Protein 6L1P (pdb70)

InterPro domains:
  IPR002999 Tudor domain [SM00333] (11-71)
  IPR002999 Tudor domain [SM00333] (85-141)
  IPR011011 Zinc finger, FYVE/PHD-type [SSF57903] (672-737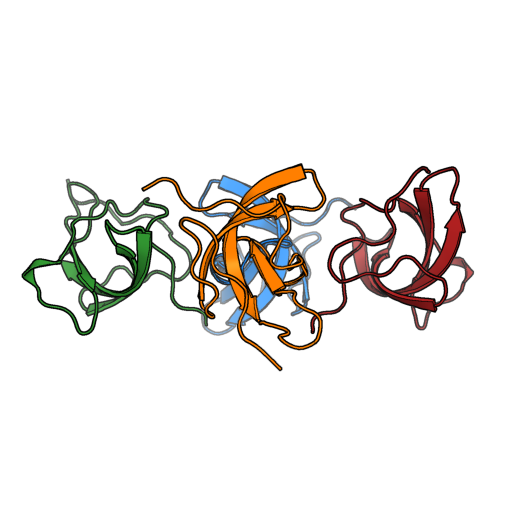)
  IPR013083 Zinc finger, RING/FYVE/PHD-type [G3DSA:3.30.40.10] (677-742)
  IPR014002 Agenet domain, plant type [SM00743] (11-73)
  IPR014002 Agenet domain, plant type [SM00743] (85-141)
  IPR019786 Zinc finger, PHD-type, conserved site [PS01359] (684-726)
  IPR040477 Lysine-specific demethylase 4-like, Tudor domain [PF18104] (90-123)
  IPR043449 PHD finger protein 20-like [PTHR15856] (527-1016)
  IPR047405 PHD finger protein 20-like protein 1, Tudor domain [cd20454] (86-143)

Structure (mmCIF, N/CA/C/O backbone):
data_6L1P
#
_entry.id   6L1P
#
_cell.length_a   51.801
_cell.length_b   52.574
_cell.length_c   101.392
_cell.angle_alpha   90.000
_cell.angle_beta   90.000
_cell.angle_gamma   90.000
#
_symmetry.space_group_name_H-M   'P 21 21 21'
#
loop_
_entity.id
_entity.type
_entity.pdbx_description
1 polymer 'PHD finger protein 20-like protein 1'
2 non-polymer 4-(1-methyl-3,6-dihydro-2H-pyridin-4-yl)phenol
3 non-polymer GLYCEROL
4 non-polymer 'SULFATE ION'
5 water water
#
loop_
_atom_site.group_PDB
_atom_site.id
_atom_site.type_symbol
_atom_site.label_atom_id
_atom_site.label_alt_id
_atom_site.label_comp_id
_atom_site.label_asym_id
_atom_site.label_entity_id
_atom_site.label_seq_id
_atom_site.pdbx_PDB_ins_code
_atom_site.Cartn_x
_atom_site.Cartn_y
_atom_site.Cartn_z
_atom_site.occupancy
_atom_site.B_iso_or_equiv
_atom_site.auth_seq_id
_atom_site.auth_comp_id
_atom_site.auth_asym_id
_atom_site.auth_atom_id
_atom_site.pdbx_PDB_model_num
ATOM 1 N N . SER A 1 2 ? -19.640 19.211 -21.147 1.00 34.00 2 SER B N 1
ATOM 2 C CA . SER A 1 2 ? -18.754 18.107 -20.789 1.00 29.72 2 SER B CA 1
ATOM 3 C C . SER A 1 2 ? -18.212 17.403 -22.031 1.00 26.53 2 SER B C 1
ATOM 4 O O . SER A 1 2 ? -18.975 16.968 -22.895 1.00 29.02 2 SER B O 1
ATOM 7 N N . HIS A 1 3 ? -16.888 17.292 -22.112 1.00 25.18 3 HIS B N 1
ATOM 8 C CA . HIS A 1 3 ? -16.218 16.749 -23.284 1.00 25.07 3 HIS B CA 1
ATOM 9 C C . HIS A 1 3 ? -15.242 15.658 -22.867 1.00 22.92 3 HIS B C 1
ATOM 10 O O . HIS A 1 3 ? -14.889 15.519 -21.694 1.00 21.53 3 HIS B O 1
ATOM 17 N N . MET A 1 4 ? -14.804 14.882 -23.856 1.00 23.38 4 MET B N 1
ATOM 18 C CA . MET A 1 4 ? -13.914 13.766 -23.594 1.00 20.98 4 MET B CA 1
ATOM 19 C C . MET A 1 4 ? -12.505 14.266 -23.281 1.00 19.95 4 MET B C 1
ATOM 20 O O . MET A 1 4 ? -12.102 15.340 -23.736 1.00 20.83 4 MET B O 1
ATOM 25 N N . PRO A 1 5 ? -11.733 13.490 -22.527 1.00 23.07 5 PRO B N 1
ATOM 26 C CA . PRO A 1 5 ? -10.326 13.832 -22.292 1.00 23.12 5 PRO B CA 1
ATOM 27 C C . PRO A 1 5 ? -9.548 13.809 -23.594 1.00 22.27 5 PRO B C 1
ATOM 28 O O . PRO A 1 5 ? -9.722 12.890 -24.410 1.00 22.92 5 PRO B O 1
ATOM 32 N N . PRO A 1 6 ? -8.685 14.796 -23.828 1.00 23.54 6 PRO B N 1
ATOM 33 C CA . PRO A 1 6 ? -7.861 14.781 -25.043 1.00 22.86 6 PRO B CA 1
ATOM 34 C C . PRO A 1 6 ? -6.994 13.532 -25.112 1.00 20.83 6 PRO B C 1
ATOM 35 O O . PRO A 1 6 ? -6.575 12.980 -24.092 1.00 19.56 6 PRO B O 1
ATOM 39 N N . ASN A 1 7 ? -6.733 13.084 -26.338 1.00 21.18 7 ASN B N 1
ATOM 40 C CA . ASN A 1 7 ? -5.929 11.885 -26.540 1.00 20.84 7 ASN B CA 1
ATOM 41 C C . ASN A 1 7 ? -4.493 12.123 -26.081 1.00 19.15 7 ASN B C 1
ATOM 42 O O . ASN A 1 7 ? -3.936 13.209 -26.272 1.00 21.22 7 ASN B O 1
ATOM 47 N N . ARG A 1 8 ? -3.896 11.096 -25.476 1.00 18.24 8 ARG B N 1
ATOM 48 C CA . ARG A 1 8 ? -2.483 11.088 -25.109 1.00 17.65 8 ARG B CA 1
ATOM 49 C C . ARG A 1 8 ? -1.892 9.722 -25.430 1.00 17.31 8 ARG B C 1
ATOM 50 O O . ARG A 1 8 ? -2.545 8.692 -25.196 1.00 18.12 8 ARG B O 1
ATOM 58 N N . PRO A 1 9 ? -0.653 9.684 -25.923 1.00 17.26 9 PRO B N 1
ATOM 59 C CA . PRO A 1 9 ? -0.047 8.411 -26.342 1.00 17.53 9 PRO B CA 1
ATOM 60 C C . PRO A 1 9 ? -0.053 7.374 -25.228 1.00 14.15 9 PRO B C 1
ATOM 61 O O . PRO A 1 9 ? 0.429 7.619 -24.120 1.00 15.21 9 PRO B O 1
ATOM 65 N N . GLY A 1 10 ? -0.591 6.196 -25.535 1.00 13.62 10 GLY B N 1
ATOM 66 C CA . GLY A 1 10 ? -0.453 5.058 -24.653 1.00 13.97 10 GLY B CA 1
ATOM 67 C C . GLY A 1 10 ? -1.359 5.055 -23.446 1.00 14.58 10 GLY B C 1
ATOM 68 O O . GLY A 1 10 ? -1.346 4.077 -22.685 1.00 13.84 10 GLY B O 1
ATOM 69 N N . ILE A 1 11 ? -2.142 6.107 -23.235 1.00 14.23 11 ILE B N 1
ATOM 70 C CA . ILE A 1 11 ? -3.076 6.184 -22.120 1.00 14.25 11 ILE B CA 1
ATOM 71 C C . ILE A 1 11 ? -4.482 6.153 -22.692 1.00 14.59 11 ILE B C 1
ATOM 72 O O . ILE A 1 11 ? -4.789 6.890 -23.635 1.00 17.27 11 ILE B O 1
ATOM 77 N N . THR A 1 12 ? -5.325 5.286 -22.150 1.00 13.95 12 THR B N 1
ATOM 78 C CA . THR A 1 12 ? -6.741 5.271 -22.487 1.00 16.29 12 THR B CA 1
ATOM 79 C C . THR A 1 12 ? -7.483 5.879 -21.308 1.00 14.40 12 THR B C 1
ATOM 80 O O . THR A 1 12 ? -7.344 5.408 -20.175 1.00 14.31 12 THR B O 1
ATOM 84 N N . PHE A 1 13 ? -8.231 6.950 -21.562 1.00 17.48 13 PHE B N 1
ATOM 85 C CA . PHE A 1 13 ? -8.931 7.651 -20.485 1.00 18.05 13 PHE B CA 1
ATOM 86 C C . PHE A 1 13 ? -10.319 7.037 -20.290 1.00 17.80 13 PHE B C 1
ATOM 87 O O . PHE A 1 13 ? -11.354 7.592 -20.667 1.00 20.43 13 PHE B O 1
ATOM 95 N N . GLU A 1 14 ? -10.312 5.842 -19.700 1.00 17.47 14 GLU B N 1
ATOM 96 C CA . GLU A 1 14 ? -11.519 5.100 -19.368 1.00 18.22 14 GLU B CA 1
ATOM 97 C C . GLU A 1 14 ? -11.348 4.490 -17.986 1.00 16.96 14 GLU B C 1
ATOM 98 O O . GLU A 1 14 ? -10.227 4.229 -17.545 1.00 13.61 14 GLU B O 1
ATOM 104 N N . ILE A 1 15 ? -12.476 4.252 -17.311 1.00 17.90 15 ILE B N 1
ATOM 105 C CA . ILE A 1 15 ? -12.439 3.676 -15.972 1.00 15.05 15 ILE B CA 1
ATOM 106 C C . ILE A 1 15 ? -11.753 2.322 -16.014 1.00 15.37 15 ILE B C 1
ATOM 107 O O . ILE A 1 15 ? -12.034 1.487 -16.884 1.00 16.27 15 ILE B O 1
ATOM 112 N N . GLY A 1 16 ? -10.853 2.093 -15.062 1.00 13.04 16 GLY B N 1
ATOM 113 C CA . GLY A 1 16 ? -10.132 0.847 -14.984 1.00 14.40 16 GLY B CA 1
ATOM 114 C C . GLY A 1 16 ? -8.897 0.769 -15.845 1.00 11.49 16 GLY B C 1
ATOM 115 O O . GLY A 1 16 ? -8.100 -0.162 -15.668 1.00 12.62 16 GLY B O 1
ATOM 116 N N . ALA A 1 17 ? -8.686 1.718 -16.755 1.00 10.89 17 ALA B N 1
ATOM 117 C CA . ALA A 1 17 ? -7.487 1.692 -17.580 1.00 11.04 17 ALA B CA 1
ATOM 118 C C . ALA A 1 17 ? -6.245 1.892 -16.727 1.00 9.10 17 ALA B C 1
ATOM 119 O O . ALA A 1 17 ? -6.248 2.647 -15.750 1.00 9.18 17 ALA B O 1
ATOM 121 N N . ARG A 1 18 ? -5.172 1.212 -17.112 1.00 9.08 18 ARG B N 1
ATOM 122 C CA . ARG A 1 18 ? -3.936 1.216 -16.348 1.00 8.65 18 ARG B CA 1
ATOM 123 C C . ARG A 1 18 ? -2.921 2.159 -16.969 1.00 7.56 18 ARG B C 1
ATOM 124 O O . ARG A 1 18 ? -2.929 2.423 -18.174 1.00 9.68 18 ARG B O 1
ATOM 132 N N . LEU A 1 19 ? -2.033 2.649 -16.125 1.00 7.50 19 LEU B N 1
ATOM 133 C CA . LEU A 1 19 ? -1.001 3.612 -16.477 1.00 6.55 19 LEU B CA 1
ATOM 134 C C . LEU A 1 19 ? -0.052 3.633 -15.290 1.00 7.16 19 LEU B C 1
ATOM 135 O O . LEU A 1 19 ? -0.197 2.839 -14.354 1.00 7.73 19 LEU B O 1
ATOM 140 N N . GLU A 1 20 ? 0.933 4.520 -15.334 1.00 7.26 20 GLU B N 1
ATOM 141 C CA . GLU A 1 20 ? 1.792 4.749 -14.183 1.00 6.98 20 GLU B CA 1
ATOM 142 C C . GLU A 1 20 ? 1.677 6.206 -13.769 1.00 6.81 20 GLU B C 1
ATOM 143 O O . GLU A 1 20 ? 1.497 7.087 -14.613 1.00 7.84 20 GLU B O 1
ATOM 149 N N . ALA A 1 21 ? 1.739 6.457 -12.466 1.00 6.69 21 ALA B N 1
ATOM 150 C CA . ALA A 1 21 ? 1.502 7.796 -11.951 1.00 7.24 21 ALA B CA 1
ATOM 151 C C . ALA A 1 21 ? 2.462 8.093 -10.814 1.00 6.61 21 ALA B C 1
ATOM 152 O O . ALA A 1 21 ? 2.832 7.199 -10.046 1.00 6.98 21 ALA B O 1
ATOM 154 N N . LEU A 1 22 ? 2.843 9.369 -10.702 1.00 7.66 22 LEU B N 1
ATOM 155 C CA . LEU A 1 22 ? 3.663 9.845 -9.596 1.00 7.24 22 LEU B CA 1
ATOM 156 C C . LEU A 1 22 ? 2.764 10.192 -8.425 1.00 7.71 22 LEU B C 1
ATOM 157 O O . LEU A 1 22 ? 1.843 11.003 -8.563 1.00 9.71 22 LEU B O 1
ATOM 162 N N . ASP A 1 23 ? 3.045 9.600 -7.275 1.00 7.32 23 ASP B N 1
ATOM 163 C CA . ASP A 1 23 ? 2.305 9.955 -6.076 1.00 8.23 23 ASP B CA 1
ATOM 164 C C . ASP A 1 23 ? 2.843 11.258 -5.485 1.00 8.31 23 ASP B C 1
ATOM 165 O O . ASP A 1 23 ? 3.802 11.857 -5.983 1.00 8.42 23 ASP B O 1
ATOM 170 N N . TYR A 1 24 ? 2.226 11.694 -4.385 1.00 9.09 24 TYR B N 1
ATOM 171 C CA . TYR A 1 24 ? 2.634 12.929 -3.726 1.00 9.55 24 TYR B CA 1
ATOM 172 C C . TYR A 1 24 ? 4.033 12.837 -3.125 1.00 9.93 24 TYR B C 1
ATOM 173 O O . TYR A 1 24 ? 4.602 13.876 -2.765 1.00 11.62 24 TYR B O 1
ATOM 182 N N . LEU A 1 25 ? 4.583 11.635 -2.992 1.00 8.68 25 LEU B N 1
ATOM 183 C CA . LEU A 1 25 ? 5.956 11.433 -2.550 1.00 9.54 25 LEU B CA 1
ATOM 184 C C . LEU A 1 25 ? 6.927 11.304 -3.715 1.00 9.05 25 LEU B C 1
ATOM 185 O O . LEU A 1 25 ? 8.093 10.946 -3.509 1.00 10.53 25 LEU B O 1
ATOM 190 N N . GLN A 1 26 ? 6.462 11.567 -4.938 1.00 8.63 26 GLN B N 1
ATOM 191 C CA . GLN A 1 26 ? 7.316 11.704 -6.117 1.00 8.84 26 GLN B CA 1
ATOM 192 C C . GLN A 1 26 ? 7.925 10.375 -6.565 1.00 7.69 26 GLN B C 1
ATOM 193 O O . GLN A 1 26 ? 9.057 10.328 -7.053 1.00 8.76 26 GLN B O 1
ATOM 199 N N . LYS A 1 27 ? 7.162 9.294 -6.436 1.00 8.42 27 LYS B N 1
ATOM 200 C CA . LYS A 1 27 ? 7.566 7.994 -6.946 1.00 8.71 27 LYS B CA 1
ATOM 201 C C . LYS A 1 27 ? 6.483 7.456 -7.874 1.00 7.20 27 LYS B C 1
ATOM 202 O O . LYS A 1 27 ? 5.292 7.692 -7.663 1.00 7.52 27 LYS B O 1
ATOM 208 N N . TRP A 1 28 ? 6.912 6.711 -8.893 1.00 7.88 28 TRP B N 1
ATOM 209 C CA . TRP A 1 28 ? 6.005 6.152 -9.893 1.00 7.13 28 TRP B CA 1
ATOM 210 C C . TRP A 1 28 ? 5.441 4.812 -9.437 1.00 7.19 28 TRP B C 1
ATOM 211 O O . TRP A 1 28 ? 6.174 3.960 -8.922 1.00 8.54 28 TRP B O 1
ATOM 222 N N . TYR A 1 29 ? 4.154 4.594 -9.708 1.00 6.91 29 TYR B N 1
ATOM 223 C CA . TYR A 1 29 ? 3.498 3.327 -9.398 1.00 6.49 29 TYR B CA 1
ATOM 224 C C . TYR A 1 29 ? 2.532 2.937 -10.501 1.00 6.22 29 TYR B C 1
ATOM 225 O O . TYR A 1 29 ? 1.806 3.801 -11.017 1.00 6.73 29 TYR B O 1
ATOM 234 N N . PRO A 1 30 ? 2.445 1.645 -10.827 1.00 6.99 30 PRO B N 1
ATOM 235 C CA . PRO A 1 30 ? 1.320 1.167 -11.640 1.00 6.78 30 PRO B CA 1
ATOM 236 C C . PRO A 1 30 ? 0.008 1.539 -10.968 1.00 6.64 30 PRO B C 1
ATOM 237 O O . PRO A 1 30 ? -0.158 1.381 -9.754 1.00 6.55 30 PRO B O 1
ATOM 241 N N . SER A 1 31 ? -0.917 2.059 -11.770 1.00 7.20 31 SER B N 1
ATOM 242 C CA . SER A 1 31 ? -2.113 2.711 -11.272 1.00 7.35 31 SER B CA 1
ATOM 243 C C . SER A 1 31 ? -3.260 2.435 -12.231 1.00 6.76 31 SER B C 1
ATOM 244 O O . SER A 1 31 ? -3.055 1.988 -13.361 1.00 7.99 31 SER B O 1
ATOM 247 N N . ARG A 1 32 ? -4.474 2.722 -11.776 1.00 8.00 32 ARG B N 1
ATOM 248 C CA . ARG A 1 32 ? -5.643 2.646 -12.636 1.00 8.91 32 ARG B CA 1
ATOM 249 C C . ARG A 1 32 ? -6.514 3.877 -12.437 1.00 7.95 32 ARG B C 1
ATOM 250 O O . ARG A 1 32 ? -6.479 4.533 -11.391 1.00 9.14 32 ARG B O 1
ATOM 258 N N . ILE A 1 33 ? -7.304 4.176 -13.462 1.00 8.60 33 ILE B N 1
ATOM 259 C CA . ILE A 1 33 ? -8.243 5.291 -13.405 1.00 9.45 33 ILE B CA 1
ATOM 260 C C . ILE A 1 33 ? -9.476 4.835 -12.642 1.00 11.50 33 ILE B C 1
ATOM 261 O O . ILE A 1 33 ? -10.184 3.922 -13.078 1.00 12.01 33 ILE B O 1
ATOM 266 N N . GLU A 1 34 ? -9.730 5.470 -11.502 1.00 10.96 34 GLU B N 1
ATOM 267 C CA . GLU A 1 34 ? -10.835 5.136 -10.612 1.00 15.15 34 GLU B CA 1
ATOM 268 C C . GLU A 1 34 ? -12.106 5.902 -10.965 1.00 17.15 34 GLU B C 1
ATOM 269 O O . GLU A 1 34 ? -13.202 5.331 -10.944 1.00 20.44 34 GLU B O 1
ATOM 275 N N . LYS A 1 35 ? -11.972 7.186 -11.295 1.00 14.56 35 LYS B N 1
ATOM 276 C CA . LYS A 1 35 ? -13.091 8.061 -11.615 1.00 16.29 35 LYS B CA 1
ATOM 277 C C . LYS A 1 35 ? -12.592 9.117 -12.589 1.00 16.73 35 LYS B C 1
ATOM 278 O O . LYS A 1 35 ? -11.402 9.437 -12.620 1.00 14.59 35 LYS B O 1
ATOM 284 N N . ILE A 1 36 ? -13.509 9.680 -13.369 1.00 16.79 36 ILE B N 1
ATOM 285 C CA . ILE A 1 36 ? -13.184 10.776 -14.276 1.00 16.28 36 ILE B CA 1
ATOM 286 C C . ILE A 1 36 ? -14.143 11.931 -14.017 1.00 16.69 36 ILE B C 1
ATOM 287 O O . ILE A 1 36 ? -15.362 11.732 -13.965 1.00 20.61 36 ILE B O 1
ATOM 292 N N . ASP A 1 37 ? -13.589 13.132 -13.847 1.00 17.17 37 ASP B N 1
ATOM 293 C CA . ASP A 1 37 ? -14.355 14.372 -13.740 1.00 20.34 37 ASP B CA 1
ATOM 294 C C . ASP A 1 37 ? -14.174 15.114 -15.062 1.00 21.36 37 ASP B C 1
ATOM 295 O O . ASP A 1 37 ? -13.151 15.769 -15.282 1.00 22.53 37 ASP B O 1
ATOM 300 N N . TYR A 1 38 ? -15.178 15.017 -15.937 1.00 23.19 38 TYR B N 1
ATOM 301 C CA . TYR A 1 38 ? -15.058 15.608 -17.265 1.00 21.79 38 TYR B CA 1
ATOM 302 C C . TYR A 1 38 ? -15.123 17.128 -17.224 1.00 25.48 38 TYR B C 1
ATOM 303 O O . TYR A 1 38 ? -14.472 17.796 -18.036 1.00 28.47 38 TYR B O 1
ATOM 312 N N . GLU A 1 39 ? -15.898 17.692 -16.297 1.00 25.53 39 GLU B N 1
ATOM 313 C CA . GLU A 1 39 ? -16.003 19.144 -16.212 1.00 27.68 39 GLU B CA 1
ATOM 314 C C . GLU A 1 39 ? -14.678 19.763 -15.780 1.00 28.69 39 GLU B C 1
ATOM 315 O O . GLU A 1 39 ? -14.201 20.726 -16.392 1.00 31.72 39 GLU B O 1
ATOM 317 N N . GLU A 1 40 ? -14.063 19.212 -14.734 1.00 27.18 40 GLU B N 1
ATOM 318 C CA . GLU A 1 40 ? -12.815 19.748 -14.210 1.00 26.20 40 GLU B CA 1
ATOM 319 C C . GLU A 1 40 ? -11.588 19.240 -14.953 1.00 23.73 40 GLU B C 1
ATOM 320 O O . GLU A 1 40 ? -10.484 19.731 -14.694 1.00 24.37 40 GLU B O 1
ATOM 322 N N . GLY A 1 41 ? -11.746 18.271 -15.850 1.00 21.09 41 GLY B N 1
ATOM 323 C CA . GLY A 1 41 ? -10.625 17.755 -16.619 1.00 19.30 41 GLY B CA 1
ATOM 324 C C . GLY A 1 41 ? -9.609 16.985 -15.804 1.00 18.35 41 GLY B C 1
ATOM 325 O O . GLY A 1 41 ? -8.401 17.104 -16.046 1.00 18.22 41 GLY B O 1
ATOM 326 N N . LYS A 1 42 ? -10.063 16.190 -14.843 1.00 16.11 42 LYS B N 1
ATOM 327 C CA . LYS A 1 42 ? -9.148 15.475 -13.975 1.00 15.27 42 LYS B CA 1
ATOM 328 C C . LYS A 1 42 ? -9.691 14.083 -13.731 1.00 15.35 42 LYS B C 1
ATOM 329 O O . LYS A 1 42 ? -10.850 13.777 -14.017 1.00 16.61 42 LYS B O 1
ATOM 335 N N . MET A 1 43 ? -8.847 13.229 -13.185 1.00 14.17 43 MET B N 1
ATOM 336 C CA A MET A 1 43 ? -9.271 11.879 -12.863 0.72 15.67 43 MET B CA 1
ATOM 337 C CA B MET A 1 43 ? -9.276 11.882 -12.864 0.28 16.06 43 MET B CA 1
ATOM 338 C C . MET A 1 43 ? -8.687 11.462 -11.530 1.00 12.53 43 MET B C 1
ATOM 339 O O . MET A 1 43 ? -7.621 11.931 -11.121 1.00 12.02 43 MET B O 1
ATOM 348 N N . LEU A 1 44 ? -9.408 10.584 -10.862 1.00 12.74 44 LEU B N 1
ATOM 349 C CA . LEU A 1 44 ? -8.973 10.039 -9.596 1.00 11.46 44 LEU B CA 1
ATOM 350 C C . LEU A 1 44 ? -8.152 8.803 -9.912 1.00 8.89 44 LEU B C 1
ATOM 351 O O . LEU A 1 44 ? -8.651 7.862 -10.543 1.00 11.11 44 LEU B O 1
ATOM 356 N N . VAL A 1 45 ? -6.888 8.833 -9.523 1.00 8.55 45 VAL B N 1
ATOM 357 C CA . VAL A 1 45 ? -5.938 7.775 -9.826 1.00 8.22 45 VAL B CA 1
ATOM 358 C C . VAL A 1 45 ? -5.785 6.904 -8.592 1.00 8.17 45 VAL B C 1
ATOM 359 O O . VAL A 1 45 ? -5.549 7.411 -7.487 1.00 8.87 45 VAL B O 1
ATOM 363 N N . HIS A 1 46 ? -5.943 5.597 -8.771 1.00 7.97 46 HIS B N 1
ATOM 364 C CA . HIS A 1 46 ? -5.700 4.631 -7.712 1.00 7.21 46 HIS B CA 1
ATOM 365 C C . HIS A 1 46 ? -4.351 3.971 -7.940 1.00 6.24 46 HIS B C 1
ATOM 366 O O . HIS A 1 46 ? -4.094 3.441 -9.022 1.00 7.80 46 HIS B O 1
ATOM 373 N N . PHE A 1 47 ? -3.506 3.987 -6.919 1.00 6.42 47 PHE B N 1
ATOM 374 C CA . PHE A 1 47 ? -2.192 3.359 -6.982 1.00 6.70 47 PHE B CA 1
ATOM 375 C C . PHE A 1 47 ? -2.343 1.894 -6.582 1.00 6.02 47 PHE B C 1
ATOM 376 O O . PHE A 1 47 ? -2.755 1.595 -5.456 1.00 6.95 47 PHE B O 1
ATOM 384 N N . GLU A 1 48 ? -2.050 0.982 -7.512 1.00 5.88 48 GLU B N 1
ATOM 385 C CA . GLU A 1 48 ? -2.302 -0.432 -7.261 1.00 6.80 48 GLU B CA 1
ATOM 386 C C . GLU A 1 48 ? -1.535 -0.905 -6.035 1.00 6.81 48 GLU B C 1
ATOM 387 O O . GLU A 1 48 ? -0.386 -0.510 -5.816 1.00 6.79 48 GLU B O 1
ATOM 393 N N . ARG A 1 49 ? -2.194 -1.770 -5.253 1.00 6.17 49 ARG B N 1
ATOM 394 C CA . ARG A 1 49 ? -1.714 -2.388 -4.017 1.00 6.73 49 ARG B CA 1
ATOM 395 C C . ARG A 1 49 ? -1.972 -1.546 -2.776 1.00 6.61 49 ARG B C 1
ATOM 396 O O . ARG A 1 49 ? -1.935 -2.078 -1.663 1.00 7.31 49 ARG B O 1
ATOM 404 N N . TRP A 1 50 ? -2.239 -0.256 -2.941 1.00 6.45 50 TRP B N 1
ATOM 405 C CA . TRP A 1 50 ? -2.335 0.659 -1.814 1.00 6.74 50 TRP B CA 1
ATOM 406 C C . TRP A 1 50 ? -3.784 0.942 -1.442 1.00 7.23 50 TRP B C 1
ATOM 407 O O . TRP A 1 50 ? -4.714 0.696 -2.212 1.00 7.03 50 TRP B O 1
ATOM 418 N N . SER A 1 51 ? -3.959 1.458 -0.230 1.00 6.87 51 SER B N 1
ATOM 419 C CA . SER A 1 51 ? -5.270 1.913 0.201 1.00 7.42 51 SER B CA 1
ATOM 420 C C . SER A 1 51 ? -5.831 2.970 -0.748 1.00 7.20 51 SER B C 1
ATOM 421 O O . SER A 1 51 ? -5.102 3.808 -1.287 1.00 6.79 51 SER B O 1
ATOM 424 N N . HIS A 1 52 ? -7.158 2.944 -0.913 1.00 6.83 52 HIS B N 1
ATOM 425 C CA . HIS A 1 52 ? -7.842 4.021 -1.626 1.00 7.56 52 HIS B CA 1
ATOM 426 C C . HIS A 1 52 ? -7.744 5.363 -0.916 1.00 7.32 52 HIS B C 1
ATOM 427 O O . HIS A 1 52 ? -8.023 6.392 -1.542 1.00 8.12 52 HIS B O 1
ATOM 434 N N . ARG A 1 53 ? -7.347 5.388 0.360 1.00 7.74 53 ARG B N 1
ATOM 435 C CA . ARG A 1 53 ? -7.067 6.672 0.995 1.00 7.22 53 ARG B CA 1
ATOM 436 C C . ARG A 1 53 ? -5.945 7.415 0.287 1.00 7.52 53 ARG B C 1
ATOM 437 O O . ARG A 1 53 ? -5.828 8.635 0.446 1.00 9.16 53 ARG B O 1
ATOM 445 N N . TYR A 1 54 ? -5.121 6.721 -0.491 1.00 7.24 54 TYR B N 1
ATOM 446 C CA . TYR A 1 54 ? -4.052 7.374 -1.232 1.00 7.74 54 TYR B CA 1
ATOM 447 C C . TYR A 1 54 ? -4.451 7.788 -2.645 1.00 7.79 54 TYR B C 1
ATOM 448 O O . TYR A 1 54 ? -3.598 8.290 -3.386 1.00 8.38 54 TYR B O 1
ATOM 457 N N . ASP A 1 55 ? -5.702 7.580 -3.044 1.00 7.83 55 ASP B N 1
ATOM 458 C CA . ASP A 1 55 ? -6.099 7.964 -4.392 1.00 8.61 55 ASP B CA 1
ATOM 459 C C . ASP A 1 55 ? -5.948 9.473 -4.553 1.00 8.18 55 ASP B C 1
ATOM 460 O O . ASP A 1 55 ? -6.236 10.244 -3.634 1.00 8.80 55 ASP B O 1
ATOM 465 N N . GLU A 1 56 ? -5.472 9.894 -5.722 1.00 8.54 56 GLU B N 1
ATOM 466 C CA . GLU A 1 56 ? -5.185 11.300 -5.965 1.00 9.45 56 GLU B CA 1
ATOM 467 C C . GLU A 1 56 ? -5.857 11.779 -7.242 1.00 9.68 56 GLU B C 1
ATOM 468 O O . GLU A 1 56 ? -5.853 11.084 -8.264 1.00 10.03 56 GLU B O 1
ATOM 474 N N . TRP A 1 57 ? -6.419 12.982 -7.174 1.00 10.55 57 TRP B N 1
ATOM 475 C CA . TRP A 1 57 ? -6.956 13.642 -8.354 1.00 12.03 57 TRP B CA 1
ATOM 476 C C . TRP A 1 57 ? -5.804 14.260 -9.133 1.00 11.39 57 TRP B C 1
ATOM 477 O O . TRP A 1 57 ? -5.035 15.061 -8.588 1.00 14.17 57 TRP B O 1
ATOM 488 N N . ILE A 1 58 ? -5.678 13.885 -10.400 1.00 12.29 58 ILE B N 1
ATOM 489 C CA . ILE A 1 58 ? -4.603 14.353 -11.266 1.00 11.59 58 ILE B CA 1
ATOM 490 C C . ILE A 1 58 ? -5.234 14.840 -12.563 1.00 12.27 58 ILE B C 1
ATOM 491 O O . ILE A 1 58 ? -6.086 14.153 -13.139 1.00 13.18 58 ILE B O 1
ATOM 496 N N . TYR A 1 59 ? -4.847 16.032 -13.006 1.00 13.16 59 TYR B N 1
ATOM 497 C CA . TYR A 1 59 ? -5.434 16.563 -14.225 1.00 13.47 59 TYR B CA 1
ATOM 498 C C . TYR A 1 59 ? -4.984 15.735 -15.425 1.00 13.19 59 TYR B C 1
ATOM 499 O O . TYR A 1 59 ? -3.870 15.202 -15.464 1.00 13.22 59 TYR B O 1
ATOM 508 N N . TRP A 1 60 ? -5.888 15.589 -16.396 1.00 15.04 60 TRP B N 1
ATOM 509 C CA . TRP A 1 60 ? -5.659 14.608 -17.448 1.00 18.22 60 TRP B CA 1
ATOM 510 C C . TRP A 1 60 ? -4.485 14.974 -18.343 1.00 14.88 60 TRP B C 1
ATOM 511 O O . TRP A 1 60 ? -3.956 14.100 -19.037 1.00 18.61 60 TRP B O 1
ATOM 513 N N . ASP A 1 61 ? -4.052 16.234 -18.332 1.00 15.18 61 ASP B N 1
ATOM 514 C CA . ASP A 1 61 ? -2.875 16.648 -19.082 1.00 17.31 61 ASP B CA 1
ATOM 515 C C . ASP A 1 61 ? -1.589 16.601 -18.261 1.00 15.42 61 ASP B C 1
ATOM 516 O O . ASP A 1 61 ? -0.545 17.040 -18.750 1.00 17.91 61 ASP B O 1
ATOM 521 N N . SER A 1 62 ? -1.632 16.075 -17.039 1.00 13.73 62 SER B N 1
ATOM 522 C CA . SER A 1 62 ? -0.482 16.175 -16.149 1.00 12.88 62 SER B CA 1
ATOM 523 C C . SER A 1 62 ? 0.657 15.266 -16.581 1.00 13.21 62 SER B C 1
ATOM 524 O O . SER A 1 62 ? 0.444 14.123 -17.006 1.00 12.09 62 SER B O 1
ATOM 527 N N . ASN A 1 63 ? 1.878 15.763 -16.413 1.00 11.58 63 ASN B N 1
ATOM 528 C CA . ASN A 1 63 ? 3.074 14.950 -16.587 1.00 13.14 63 ASN B CA 1
ATOM 529 C C . ASN A 1 63 ? 3.342 14.024 -15.403 1.00 11.88 63 ASN B C 1
ATOM 530 O O . ASN A 1 63 ? 4.337 13.290 -15.417 1.00 12.32 63 ASN B O 1
ATOM 535 N N . ARG A 1 64 ? 2.475 14.018 -14.388 1.00 10.82 64 ARG B N 1
ATOM 536 C CA . ARG A 1 64 ? 2.500 12.983 -13.363 1.00 10.03 64 ARG B CA 1
ATOM 537 C C . ARG A 1 64 ? 1.921 11.663 -13.851 1.00 8.53 64 ARG B C 1
ATOM 538 O O . ARG A 1 64 ? 1.900 10.692 -13.086 1.00 8.48 64 ARG B O 1
ATOM 546 N N . LEU A 1 65 ? 1.438 11.611 -15.085 1.00 9.39 65 LEU B N 1
ATOM 547 C CA . LEU A 1 65 ? 0.912 10.399 -15.694 1.00 9.02 65 LEU B CA 1
ATOM 548 C C . LEU A 1 65 ? 1.830 9.987 -16.832 1.00 8.49 65 LEU B C 1
ATOM 549 O O . LEU A 1 65 ? 2.262 10.833 -17.621 1.00 10.15 65 LEU B O 1
ATOM 554 N N . ARG A 1 66 ? 2.113 8.691 -16.925 1.00 7.64 66 ARG B N 1
ATOM 555 C CA . ARG A 1 66 ? 2.844 8.161 -18.071 1.00 8.36 66 ARG B CA 1
ATOM 556 C C . ARG A 1 66 ? 2.247 6.809 -18.437 1.00 7.66 66 ARG B C 1
ATOM 557 O O . ARG A 1 66 ? 1.723 6.103 -17.568 1.00 7.17 66 ARG B O 1
ATOM 565 N N . PRO A 1 67 ? 2.268 6.435 -19.710 1.00 8.44 67 PRO B N 1
ATOM 566 C CA . PRO A 1 67 ? 1.698 5.137 -20.078 1.00 9.13 67 PRO B CA 1
ATOM 567 C C . PRO A 1 67 ? 2.601 4.002 -19.627 1.00 8.53 67 PRO B C 1
ATOM 568 O O . PRO A 1 67 ? 3.798 4.179 -19.390 1.00 9.46 67 PRO B O 1
ATOM 572 N N . LEU A 1 68 ? 2.001 2.819 -19.498 1.00 8.91 68 LEU B N 1
ATOM 573 C CA . LEU A 1 68 ? 2.793 1.606 -19.348 1.00 8.87 68 LEU B CA 1
ATOM 574 C C . LEU A 1 68 ? 3.695 1.436 -20.560 1.00 9.97 68 LEU B C 1
ATOM 575 O O . LEU A 1 68 ? 3.326 1.785 -21.682 1.00 11.33 68 LEU B O 1
ATOM 580 N N . GLU A 1 69 ? 4.895 0.903 -20.329 1.00 10.33 69 GLU B N 1
ATOM 581 C CA . GLU A 1 69 ? 5.733 0.472 -21.440 1.00 11.79 69 GLU B CA 1
ATOM 582 C C . GLU A 1 69 ? 5.123 -0.769 -22.069 1.00 14.31 69 GLU B C 1
ATOM 583 O O . GLU A 1 69 ? 4.798 -1.734 -21.367 1.00 14.20 69 GLU B O 1
ATOM 589 N N . ARG A 1 70 ? 4.958 -0.744 -23.384 1.00 17.36 70 ARG B N 1
ATOM 590 C CA . ARG A 1 70 ? 4.346 -1.867 -24.083 1.00 22.54 70 ARG B CA 1
ATOM 591 C C . ARG A 1 70 ? 5.201 -2.305 -25.262 1.00 26.91 70 ARG B C 1
ATOM 592 O O . ARG A 1 70 ? 5.938 -1.502 -25.827 1.00 26.28 70 ARG B O 1
ATOM 594 N N . HIS B 1 3 ? -15.965 -20.395 20.717 1.00 32.35 3 HIS A N 1
ATOM 595 C CA . HIS B 1 3 ? -14.688 -20.138 21.374 1.00 28.26 3 HIS A CA 1
ATOM 596 C C . HIS B 1 3 ? -14.418 -18.641 21.476 1.00 22.19 3 HIS A C 1
ATOM 597 O O . HIS B 1 3 ? -15.030 -17.838 20.771 1.00 20.03 3 HIS A O 1
ATOM 599 N N . MET B 1 4 ? -13.502 -18.261 22.354 1.00 18.78 4 MET A N 1
ATOM 600 C CA . MET B 1 4 ? -13.128 -16.867 22.525 1.00 15.97 4 MET A CA 1
ATOM 601 C C . MET B 1 4 ? -11.619 -16.719 22.466 1.00 16.37 4 MET A C 1
ATOM 602 O O . MET B 1 4 ? -10.877 -17.671 22.738 1.00 15.49 4 MET A O 1
ATOM 607 N N . PRO B 1 5 ? -11.135 -15.529 22.115 1.00 14.94 5 PRO A N 1
ATOM 608 C CA . PRO B 1 5 ? -9.700 -15.342 21.969 1.00 14.16 5 PRO A CA 1
ATOM 609 C C . PRO B 1 5 ? -8.985 -15.518 23.292 1.00 14.79 5 PRO A C 1
ATOM 610 O O . PRO B 1 5 ? -9.571 -15.325 24.376 1.00 15.92 5 PRO A O 1
ATOM 614 N N . PRO B 1 6 ? -7.709 -15.887 23.252 1.00 15.84 6 PRO A N 1
ATOM 615 C CA . PRO B 1 6 ? -6.912 -15.957 24.476 1.00 15.84 6 PRO A CA 1
ATOM 616 C C . PRO B 1 6 ? -6.621 -14.557 24.990 1.00 16.21 6 PRO A C 1
ATOM 617 O O . PRO B 1 6 ? -6.664 -13.572 24.255 1.00 18.06 6 PRO A O 1
ATOM 621 N N . ASN B 1 7 ? -6.319 -14.478 26.278 1.00 16.09 7 ASN A N 1
ATOM 622 C CA . ASN B 1 7 ? -5.835 -13.227 26.852 1.00 18.57 7 ASN A CA 1
ATOM 623 C C . ASN B 1 7 ? -4.334 -13.155 26.607 1.00 14.93 7 ASN A C 1
ATOM 624 O O . ASN B 1 7 ? -3.552 -13.844 27.271 1.00 18.13 7 ASN A O 1
ATOM 629 N N . ARG B 1 8 ? -3.933 -12.330 25.644 1.00 13.45 8 ARG A N 1
ATOM 630 C CA . ARG B 1 8 ? -2.540 -12.160 25.281 1.00 12.89 8 ARG A CA 1
ATOM 631 C C . ARG B 1 8 ? -2.084 -10.743 25.590 1.00 12.76 8 ARG A C 1
ATOM 632 O O . ARG B 1 8 ? -2.826 -9.783 25.348 1.00 14.07 8 ARG A O 1
ATOM 640 N N . PRO B 1 9 ? -0.856 -10.583 26.075 1.00 12.73 9 PRO A N 1
ATOM 641 C CA . PRO B 1 9 ? -0.395 -9.266 26.532 1.00 12.45 9 PRO A CA 1
ATOM 642 C C . PRO B 1 9 ? -0.483 -8.225 25.425 1.00 10.99 9 PRO A C 1
ATOM 643 O O . PRO B 1 9 ? 0.026 -8.418 24.321 1.00 10.15 9 PRO A O 1
ATOM 647 N N . GLY B 1 10 ? -1.157 -7.118 25.731 1.00 10.68 10 GLY A N 1
ATOM 648 C CA . GLY B 1 10 ? -1.154 -5.954 24.874 1.00 12.00 10 GLY A CA 1
ATOM 649 C C . GLY B 1 10 ? -2.033 -6.031 23.648 1.00 10.41 10 GLY A C 1
ATOM 650 O O . GLY B 1 10 ? -2.085 -5.054 22.884 1.00 12.21 10 GLY A O 1
ATOM 651 N N . ILE B 1 11 ? -2.709 -7.151 23.409 1.00 10.97 11 ILE A N 1
ATOM 652 C CA . ILE B 1 11 ? -3.568 -7.318 22.244 1.00 10.77 11 ILE A CA 1
ATOM 653 C C . ILE B 1 11 ? -5.017 -7.269 22.702 1.00 11.48 11 ILE A C 1
ATOM 654 O O . ILE B 1 11 ? -5.404 -7.966 23.646 1.00 12.91 11 ILE A O 1
ATOM 659 N N . THR B 1 12 ? -5.813 -6.439 22.045 1.00 9.86 12 THR A N 1
ATOM 660 C CA . THR B 1 12 ? -7.246 -6.371 22.290 1.00 11.81 12 THR A CA 1
ATOM 661 C C . THR B 1 12 ? -7.961 -6.990 21.099 1.00 9.62 12 THR A C 1
ATOM 662 O O . THR B 1 12 ? -7.817 -6.513 19.971 1.00 10.57 12 THR A O 1
ATOM 666 N N . PHE B 1 13 ? -8.713 -8.062 21.348 1.00 10.49 13 PHE A N 1
ATOM 667 C CA . PHE B 1 13 ? -9.417 -8.775 20.282 1.00 11.73 13 PHE A CA 1
ATOM 668 C C . PHE B 1 13 ? -10.809 -8.174 20.087 1.00 11.07 13 PHE A C 1
ATOM 669 O O . PHE B 1 13 ? -11.835 -8.734 20.480 1.00 12.76 13 PHE A O 1
ATOM 677 N N . GLU B 1 14 ? -10.827 -6.997 19.467 1.00 10.79 14 GLU A N 1
ATOM 678 C CA . GLU B 1 14 ? -12.063 -6.300 19.150 1.00 11.03 14 GLU A CA 1
ATOM 679 C C . GLU B 1 14 ? -11.930 -5.686 17.766 1.00 8.89 14 GLU A C 1
ATOM 680 O O . GLU B 1 14 ? -10.832 -5.324 17.340 1.00 9.40 14 GLU A O 1
ATOM 686 N N . ILE B 1 15 ? -13.059 -5.575 17.060 1.00 10.23 15 ILE A N 1
ATOM 687 C CA . ILE B 1 15 ? -13.042 -4.978 15.729 1.00 10.01 15 ILE A CA 1
ATOM 688 C C . ILE B 1 15 ? -12.488 -3.568 15.813 1.00 9.39 15 ILE A C 1
ATOM 689 O O . ILE B 1 15 ? -12.896 -2.774 16.670 1.00 10.23 15 ILE A O 1
ATOM 694 N N . GLY B 1 16 ? -11.557 -3.250 14.918 1.00 9.00 16 GLY A N 1
ATOM 695 C CA . GLY B 1 16 ? -10.951 -1.938 14.880 1.00 9.77 16 GLY A CA 1
ATOM 696 C C . GLY B 1 16 ? -9.718 -1.781 15.737 1.00 9.06 16 GLY A C 1
ATOM 697 O O . GLY B 1 16 ? -8.989 -0.794 15.567 1.00 10.82 16 GLY A O 1
ATOM 698 N N . ALA B 1 17 ? -9.442 -2.714 16.641 1.00 9.10 17 ALA A N 1
ATOM 699 C CA . ALA B 1 17 ? -8.261 -2.598 17.482 1.00 8.55 17 ALA A CA 1
ATOM 700 C C . ALA B 1 17 ? -7.000 -2.755 16.647 1.00 7.27 17 ALA A C 1
ATOM 701 O O . ALA B 1 17 ? -6.967 -3.511 15.676 1.00 8.34 17 ALA A O 1
ATOM 703 N N . ARG B 1 18 ? -5.951 -2.033 17.038 1.00 7.69 18 ARG A N 1
ATOM 704 C CA . ARG B 1 18 ? -4.688 -2.051 16.314 1.00 6.70 18 ARG A CA 1
ATOM 705 C C . ARG B 1 18 ? -3.680 -2.975 16.978 1.00 6.83 18 ARG A C 1
ATOM 706 O O . ARG B 1 18 ? -3.708 -3.206 18.188 1.00 7.84 18 ARG A O 1
ATOM 714 N N . LEU B 1 19 ? -2.770 -3.478 16.157 1.00 6.66 19 LEU A N 1
ATOM 715 C CA . LEU B 1 19 ? -1.665 -4.331 16.570 1.00 6.68 19 LEU A CA 1
ATOM 716 C C . LEU B 1 19 ? -0.666 -4.319 15.423 1.00 6.58 19 LEU A C 1
ATOM 717 O O . LEU B 1 19 ? -0.816 -3.551 14.468 1.00 6.85 19 LEU A O 1
ATOM 722 N N . GLU B 1 20 ? 0.343 -5.180 15.502 1.00 6.06 20 GLU A N 1
ATOM 723 C CA . GLU B 1 20 ? 1.262 -5.386 14.391 1.00 7.19 20 GLU A CA 1
ATOM 724 C C . GLU B 1 20 ? 1.209 -6.845 13.963 1.00 6.62 20 GLU A C 1
ATOM 725 O O . GLU B 1 20 ? 1.053 -7.743 14.800 1.00 7.58 20 GLU A O 1
ATOM 731 N N . ALA B 1 21 ? 1.293 -7.081 12.659 1.00 6.06 21 ALA A N 1
ATOM 732 C CA . ALA B 1 21 ? 1.140 -8.428 12.136 1.00 6.29 21 ALA A CA 1
ATOM 733 C C . ALA B 1 21 ? 2.151 -8.666 11.030 1.00 6.22 21 ALA A C 1
ATOM 734 O O . ALA B 1 21 ? 2.497 -7.744 10.278 1.00 6.48 21 ALA A O 1
ATOM 736 N N . LEU B 1 22 ? 2.623 -9.910 10.950 1.00 6.80 22 LEU A N 1
ATOM 737 C CA . LEU B 1 22 ? 3.500 -10.353 9.875 1.00 6.09 22 LEU A CA 1
ATOM 738 C C . LEU B 1 22 ? 2.653 -10.73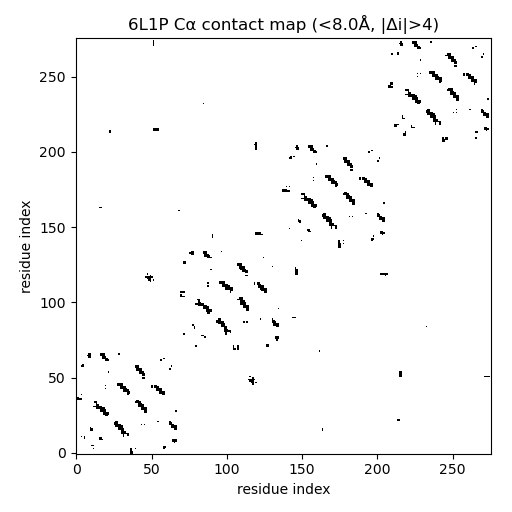2 8.668 1.00 6.61 22 LEU A C 1
ATOM 739 O O . LEU B 1 22 ? 1.785 -11.610 8.767 1.00 8.42 22 LEU A O 1
ATOM 744 N N . ASP B 1 23 ? 2.920 -10.109 7.526 1.00 6.82 23 ASP A N 1
ATOM 745 C CA . ASP B 1 23 ? 2.226 -10.507 6.312 1.00 7.20 23 ASP A CA 1
ATOM 746 C C . ASP B 1 23 ? 2.838 -11.781 5.727 1.00 6.72 23 ASP A C 1
ATOM 747 O O . ASP B 1 23 ? 3.811 -12.340 6.241 1.00 7.18 23 ASP A O 1
ATOM 752 N N . TYR B 1 24 ? 2.261 -12.229 4.607 1.00 7.37 24 TYR A N 1
ATOM 753 C CA . TYR B 1 24 ? 2.717 -13.452 3.957 1.00 8.35 24 TYR A CA 1
ATOM 754 C C . TYR B 1 24 ? 4.140 -13.330 3.432 1.00 8.60 24 TYR A C 1
ATOM 755 O O . TYR B 1 24 ? 4.787 -14.350 3.174 1.00 10.24 24 TYR A O 1
ATOM 764 N N . LEU B 1 25 ? 4.628 -12.107 3.256 1.00 8.07 25 LEU A N 1
ATOM 765 C CA . LEU B 1 25 ? 5.997 -11.843 2.842 1.00 8.28 25 LEU A CA 1
ATOM 766 C C . LEU B 1 25 ? 6.942 -11.672 4.027 1.00 8.54 25 LEU A C 1
ATOM 767 O O . LEU B 1 25 ? 8.093 -11.268 3.840 1.00 10.24 25 LEU A O 1
ATOM 772 N N . GLN B 1 26 ? 6.465 -11.954 5.236 1.00 7.79 26 GLN A N 1
ATOM 773 C CA . GLN B 1 26 ? 7.298 -12.027 6.435 1.00 8.51 26 GLN A CA 1
ATOM 774 C C . GLN B 1 26 ? 7.823 -10.663 6.882 1.00 7.22 26 GLN A C 1
ATOM 775 O O . GLN B 1 26 ? 8.934 -10.558 7.400 1.00 7.60 26 GLN A O 1
ATOM 781 N N . LYS B 1 27 ? 7.005 -9.630 6.739 1.00 7.32 27 LYS A N 1
ATOM 782 C CA . LYS B 1 27 ? 7.334 -8.289 7.208 1.00 7.04 27 LYS A CA 1
ATOM 783 C C . LYS B 1 27 ? 6.235 -7.813 8.151 1.00 6.50 27 LYS A C 1
ATOM 784 O O . LYS B 1 27 ? 5.054 -8.107 7.929 1.00 6.95 27 LYS A O 1
ATOM 790 N N . TRP B 1 28 ? 6.622 -7.088 9.203 1.00 6.57 28 TRP A N 1
ATOM 791 C CA . TRP B 1 28 ? 5.665 -6.587 10.191 1.00 6.63 28 TRP A CA 1
ATOM 792 C C . TRP B 1 28 ? 5.044 -5.273 9.737 1.00 6.22 28 TRP A C 1
ATOM 793 O O . TRP B 1 28 ? 5.743 -4.376 9.258 1.00 7.33 28 TRP A O 1
ATOM 804 N N . TYR B 1 29 ? 3.739 -5.127 9.972 1.00 5.97 29 TYR A N 1
ATOM 805 C CA . TYR B 1 29 ? 3.050 -3.873 9.656 1.00 5.65 29 TYR A CA 1
ATOM 806 C C . TYR B 1 29 ? 2.032 -3.532 10.729 1.00 6.33 29 TYR A C 1
ATOM 807 O O . TYR B 1 29 ? 1.326 -4.426 11.213 1.00 6.13 29 TYR A O 1
ATOM 816 N N . PRO B 1 30 ? 1.878 -2.246 11.053 1.00 6.14 30 PRO A N 1
ATOM 817 C CA . PRO B 1 30 ? 0.711 -1.821 11.833 1.00 7.01 30 PRO A CA 1
ATOM 818 C C . PRO B 1 30 ? -0.565 -2.212 11.105 1.00 6.28 30 PRO A C 1
ATOM 819 O O . PRO B 1 30 ? -0.691 -2.047 9.888 1.00 6.30 30 PRO A O 1
ATOM 823 N N . SER B 1 31 ? -1.506 -2.756 11.870 1.00 6.33 31 SER A N 1
ATOM 824 C CA . SER B 1 31 ? -2.674 -3.422 11.329 1.00 6.43 31 SER A CA 1
ATOM 825 C C . SER B 1 31 ? -3.861 -3.187 12.251 1.00 6.13 31 SER A C 1
ATOM 826 O O . SER B 1 31 ? -3.712 -2.792 13.412 1.00 7.33 31 SER A O 1
ATOM 829 N N . ARG B 1 32 ? -5.046 -3.467 11.729 1.00 6.81 32 ARG A N 1
ATOM 830 C CA . ARG B 1 32 ? -6.248 -3.461 12.546 1.00 7.91 32 ARG A CA 1
ATOM 831 C C . ARG B 1 32 ? -7.058 -4.723 12.299 1.00 7.12 32 ARG A C 1
ATOM 832 O O . ARG B 1 32 ? -6.960 -5.364 11.250 1.00 8.24 32 ARG A O 1
ATOM 840 N N . ILE B 1 33 ? -7.864 -5.067 13.294 1.00 7.22 33 ILE A N 1
ATOM 841 C CA . ILE B 1 33 ? -8.735 -6.230 13.213 1.00 7.15 33 ILE A CA 1
ATOM 842 C C . ILE B 1 33 ? -9.997 -5.838 12.450 1.00 7.68 33 ILE A C 1
ATOM 843 O O . ILE B 1 33 ? -10.750 -4.960 12.880 1.00 8.07 33 ILE A O 1
ATOM 848 N N . GLU B 1 34 ? -10.222 -6.486 11.304 1.00 8.15 34 GLU A N 1
ATOM 849 C CA . GLU B 1 34 ? -11.365 -6.202 10.439 1.00 9.63 34 GLU A CA 1
ATOM 850 C C . GLU B 1 34 ? -12.584 -7.033 10.790 1.00 11.55 34 GLU A C 1
ATOM 851 O O . GLU B 1 34 ? -13.712 -6.529 10.762 1.00 11.90 34 GLU A O 1
ATOM 857 N N . LYS B 1 35 ? -12.375 -8.315 11.071 1.00 10.18 35 LYS A N 1
ATOM 858 C CA . LYS B 1 35 ? -13.441 -9.265 11.327 1.00 10.62 35 LY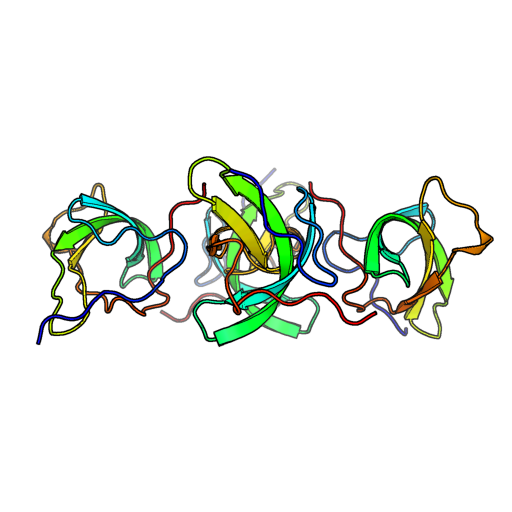S A CA 1
ATOM 859 C C . LYS B 1 35 ? -12.898 -10.312 12.279 1.00 10.83 35 LYS A C 1
ATOM 860 O O . LYS B 1 35 ? -11.699 -10.605 12.274 1.00 10.44 35 LYS A O 1
ATOM 866 N N . ILE B 1 36 ? -13.784 -10.886 13.083 1.00 10.28 36 ILE A N 1
ATOM 867 C CA . ILE B 1 36 ? -13.431 -11.990 13.964 1.00 10.87 36 ILE A CA 1
ATOM 868 C C . ILE B 1 36 ? -14.351 -13.162 13.660 1.00 12.55 36 ILE A C 1
ATOM 869 O O . ILE B 1 36 ? -15.577 -13.006 13.621 1.00 14.50 36 ILE A O 1
ATOM 874 N N . ASP B 1 37 ? -13.751 -14.325 13.422 1.00 11.90 37 ASP A N 1
ATOM 875 C CA . ASP B 1 37 ? -14.468 -15.576 13.185 1.00 12.65 37 ASP A CA 1
ATOM 876 C C . ASP B 1 37 ? -14.326 -16.386 14.469 1.00 12.61 37 ASP A C 1
ATOM 877 O O . ASP B 1 37 ? -13.301 -17.038 14.694 1.00 13.50 37 ASP A O 1
ATOM 882 N N . TYR B 1 38 ? -15.353 -16.327 15.321 1.00 12.55 38 TYR A N 1
ATOM 883 C CA . TYR B 1 38 ? -15.318 -17.054 16.584 1.00 14.08 38 TYR A CA 1
ATOM 884 C C . TYR B 1 38 ? -15.487 -18.553 16.392 1.00 16.63 38 TYR A C 1
ATOM 885 O O . TYR B 1 38 ? -15.051 -19.325 17.250 1.00 20.42 38 TYR A O 1
ATOM 894 N N . GLU B 1 39 ? -16.109 -18.984 15.291 1.00 15.15 39 GLU A N 1
ATOM 895 C CA . GLU B 1 39 ? -16.236 -20.416 15.041 1.00 16.77 39 GLU A CA 1
ATOM 896 C C . GLU B 1 39 ? -14.877 -21.051 14.766 1.00 17.77 39 GLU A C 1
ATOM 897 O O . GLU B 1 39 ? -14.586 -22.144 15.267 1.00 20.13 39 GLU A O 1
ATOM 899 N N . GLU B 1 40 ? -14.033 -20.387 13.982 1.00 16.45 40 GLU A N 1
ATOM 900 C CA . GLU B 1 40 ? -12.750 -20.957 13.591 1.00 16.44 40 GLU A CA 1
ATOM 901 C C . GLU B 1 40 ? -11.571 -20.434 14.403 1.00 16.55 40 GLU A C 1
ATOM 902 O O . GLU B 1 40 ? -10.453 -20.926 14.221 1.00 18.71 40 GLU A O 1
ATOM 908 N N . GLY B 1 41 ? -11.781 -19.461 15.287 1.00 12.82 41 GLY A N 1
ATOM 909 C CA . GLY B 1 41 ? -10.694 -18.964 16.115 1.00 13.11 41 GLY A CA 1
ATOM 910 C C . GLY B 1 41 ? -9.671 -18.151 15.355 1.00 11.75 41 GLY A C 1
ATOM 911 O O . GLY B 1 41 ? -8.466 -18.271 15.614 1.00 11.85 41 GLY A O 1
ATOM 912 N N . LYS B 1 42 ? -10.120 -17.315 14.428 1.00 10.41 42 LYS A N 1
ATOM 913 C CA . LYS B 1 42 ? -9.220 -16.533 13.601 1.00 10.31 42 LYS A CA 1
ATOM 914 C C . LYS B 1 42 ? -9.827 -15.160 13.373 1.00 9.42 42 LYS A C 1
ATOM 915 O O . LYS B 1 42 ? -11.007 -14.925 13.654 1.00 11.54 42 LYS A O 1
ATOM 921 N N . MET B 1 43 ? -9.011 -14.241 12.877 1.00 8.75 43 MET A N 1
ATOM 922 C CA . MET B 1 43 ? -9.473 -12.893 12.609 1.00 9.20 43 MET A CA 1
ATOM 923 C C . MET B 1 43 ? -8.873 -12.409 11.302 1.00 8.91 43 MET A C 1
ATOM 924 O O . MET B 1 43 ? -7.772 -12.812 10.908 1.00 9.03 43 MET A O 1
ATOM 926 N N . LEU B 1 44 ? -9.615 -11.544 10.629 1.00 8.51 44 LEU A N 1
ATOM 927 C CA . LEU B 1 44 ? -9.161 -10.953 9.383 1.00 7.75 44 LEU A CA 1
ATOM 928 C C . LEU B 1 44 ? -8.407 -9.685 9.739 1.00 6.65 44 LEU A C 1
ATOM 929 O O . LEU B 1 44 ? -8.978 -8.763 10.333 1.00 8.26 44 LEU A O 1
ATOM 934 N N . VAL B 1 45 ? -7.133 -9.654 9.395 1.00 7.02 45 VAL A N 1
ATOM 935 C CA . VAL B 1 45 ? -6.237 -8.561 9.739 1.00 7.71 45 VAL A CA 1
ATOM 936 C C . VAL B 1 45 ? -6.056 -7.695 8.504 1.00 7.30 45 VAL A C 1
ATOM 937 O O . VAL B 1 45 ? -5.744 -8.208 7.423 1.00 8.09 45 VAL A O 1
ATOM 941 N N . HIS B 1 46 ? -6.262 -6.390 8.660 1.00 6.79 46 HIS A N 1
ATOM 942 C CA . HIS B 1 46 ? -6.006 -5.424 7.600 1.00 6.68 46 HIS A CA 1
ATOM 943 C C . HIS B 1 46 ? -4.694 -4.705 7.875 1.00 6.37 46 HIS A C 1
ATOM 944 O O . HIS B 1 46 ? -4.507 -4.134 8.952 1.00 6.90 46 HIS A O 1
ATOM 951 N N . PHE B 1 47 ? -3.800 -4.717 6.896 1.00 6.10 47 PHE A N 1
ATOM 952 C CA . PHE B 1 47 ? -2.513 -4.048 7.022 1.00 6.66 47 PHE A CA 1
ATOM 953 C C . PHE B 1 47 ? -2.691 -2.587 6.614 1.00 6.09 47 PHE A C 1
ATOM 954 O O . PHE B 1 47 ? -3.042 -2.301 5.465 1.00 6.98 47 PHE A O 1
ATOM 962 N N . GLU B 1 48 ? -2.493 -1.668 7.561 1.00 6.20 48 GLU A N 1
ATOM 963 C CA . GLU B 1 48 ? -2.761 -0.263 7.288 1.00 5.82 48 GLU A CA 1
ATOM 964 C C . GLU B 1 48 ? -1.925 0.228 6.115 1.00 7.35 48 GLU A C 1
ATOM 965 O O . GLU B 1 48 ? -0.768 -0.169 5.953 1.00 7.02 48 GLU A O 1
ATOM 971 N N . ARG B 1 49 ? -2.539 1.087 5.297 1.00 6.35 49 ARG A N 1
ATOM 972 C CA . ARG B 1 49 ? -1.959 1.716 4.107 1.00 6.55 49 ARG A CA 1
ATOM 973 C C . ARG B 1 49 ? -2.112 0.876 2.848 1.00 6.89 49 ARG A C 1
ATOM 974 O O . ARG B 1 49 ? -1.971 1.410 1.745 1.00 7.41 49 ARG A O 1
ATOM 982 N N . TRP B 1 50 ? -2.407 -0.408 2.993 1.00 6.40 50 TRP A N 1
ATOM 983 C CA . TRP B 1 50 ? -2.442 -1.336 1.870 1.00 6.26 50 TRP A CA 1
ATOM 984 C C . TRP B 1 50 ? -3.873 -1.662 1.447 1.00 6.98 50 TRP A C 1
ATOM 985 O O . TRP B 1 50 ? -4.839 -1.439 2.185 1.00 7.16 50 TRP A O 1
ATOM 996 N N . SER B 1 51 ? -3.992 -2.190 0.232 1.00 6.97 51 SER A N 1
ATOM 997 C CA . SER B 1 51 ? -5.270 -2.665 -0.274 1.00 6.93 51 SER A CA 1
ATOM 998 C C . SER B 1 51 ? -5.850 -3.747 0.631 1.00 6.52 51 SER A C 1
ATOM 999 O O . SER B 1 51 ? -5.130 -4.562 1.209 1.00 6.57 51 SER A O 1
ATOM 1002 N N . HIS B 1 52 ? -7.184 -3.776 0.716 1.00 6.76 52 HIS A N 1
ATOM 1003 C CA . HIS B 1 52 ? -7.880 -4.869 1.391 1.00 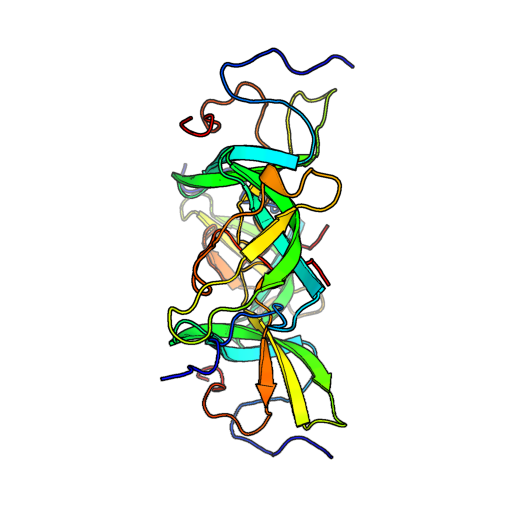6.91 52 HIS A CA 1
ATOM 1004 C C . HIS B 1 52 ? -7.720 -6.210 0.686 1.00 6.74 52 HIS A C 1
ATOM 1005 O O . HIS B 1 52 ? -8.016 -7.247 1.297 1.00 8.18 52 HIS A O 1
ATOM 1012 N N . ARG B 1 53 ? -7.246 -6.228 -0.563 1.00 7.37 53 ARG A N 1
ATOM 1013 C CA . ARG B 1 53 ? -6.865 -7.492 -1.188 1.00 7.35 53 ARG A CA 1
ATOM 1014 C C . ARG B 1 53 ? -5.756 -8.197 -0.422 1.00 7.71 53 ARG A C 1
ATOM 1015 O O . ARG B 1 53 ? -5.535 -9.395 -0.629 1.00 9.42 53 ARG A O 1
ATOM 1023 N N . TYR B 1 54 ? -5.056 -7.497 0.461 1.00 6.90 54 TYR A N 1
ATOM 1024 C CA . TYR B 1 54 ? -4.003 -8.095 1.263 1.00 7.81 54 TYR A CA 1
ATOM 1025 C C . TYR B 1 54 ? -4.455 -8.470 2.667 1.00 7.10 54 TYR A C 1
ATOM 1026 O O . TYR B 1 54 ? -3.626 -8.908 3.470 1.00 8.26 54 TYR A O 1
ATOM 1035 N N . ASP B 1 55 ? -5.742 -8.325 2.985 1.00 7.04 55 ASP A N 1
ATOM 1036 C CA . ASP B 1 55 ? -6.208 -8.721 4.308 1.00 7.24 55 ASP A CA 1
ATOM 1037 C C . ASP B 1 55 ? -6.014 -10.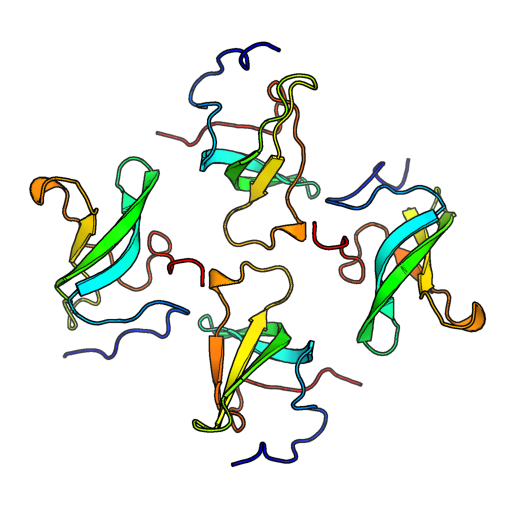223 4.480 1.00 6.67 55 ASP A C 1
ATOM 1038 O O . ASP B 1 55 ? -6.268 -11.004 3.560 1.00 7.91 55 ASP A O 1
ATOM 1043 N N . GLU B 1 56 ? -5.563 -10.628 5.669 1.00 6.78 56 GLU A N 1
ATOM 1044 C CA . GLU B 1 56 ? -5.203 -12.016 5.921 1.00 7.06 56 GLU A CA 1
ATOM 1045 C C . GLU B 1 56 ? -5.922 -12.555 7.148 1.00 7.52 56 GLU A C 1
ATOM 1046 O O . GLU B 1 56 ? -6.015 -11.879 8.174 1.00 7.37 56 GLU A O 1
ATOM 1052 N N . TRP B 1 57 ? -6.408 -13.787 7.039 1.00 8.11 57 TRP A N 1
ATOM 1053 C CA . TRP B 1 57 ? -6.948 -14.497 8.190 1.00 9.37 57 TRP A CA 1
ATOM 1054 C C . TRP B 1 57 ? -5.797 -15.094 8.985 1.00 9.25 57 TRP A C 1
ATOM 1055 O O . TRP B 1 57 ? -5.020 -15.898 8.452 1.00 10.33 57 TRP A O 1
ATOM 1066 N N . ILE B 1 58 ? -5.697 -14.722 10.255 1.00 8.47 58 ILE A N 1
ATOM 1067 C CA . ILE B 1 58 ? -4.637 -15.182 11.141 1.00 8.57 58 ILE A CA 1
ATOM 1068 C C . ILE B 1 58 ? -5.294 -15.736 12.398 1.00 7.68 58 ILE A C 1
ATOM 1069 O O . ILE B 1 58 ? -6.196 -15.102 12.958 1.00 8.52 58 ILE A O 1
ATOM 1074 N N . TYR B 1 59 ? -4.870 -16.927 12.818 1.00 9.75 59 TYR A N 1
ATOM 1075 C CA . TYR B 1 59 ? -5.436 -17.530 14.014 1.00 10.53 59 TYR A CA 1
ATOM 1076 C C . TYR B 1 59 ? -5.012 -16.755 15.260 1.00 9.84 59 TYR A C 1
ATOM 1077 O O . TYR B 1 59 ? -3.921 -16.182 15.327 1.00 10.71 59 TYR A O 1
ATOM 1086 N N . TRP B 1 60 ? -5.914 -16.737 16.249 1.00 10.43 60 TRP A N 1
ATOM 1087 C CA . TRP B 1 60 ? -5.792 -15.858 17.411 1.00 11.98 60 TRP A CA 1
ATOM 1088 C C . TRP B 1 60 ? -4.541 -16.125 18.225 1.00 10.66 60 TRP A C 1
ATOM 1089 O O . TRP B 1 60 ? -4.049 -15.223 18.914 1.00 12.12 60 TRP A O 1
ATOM 1100 N N A ASP B 1 61 ? -4.045 -17.356 18.203 0.63 10.69 61 ASP A N 1
ATOM 1101 N N B ASP B 1 61 ? -4.038 -17.353 18.204 0.37 10.96 61 ASP A N 1
ATOM 1102 C CA A ASP B 1 61 ? -2.877 -17.737 18.982 0.63 11.63 61 ASP A CA 1
ATOM 1103 C CA B ASP B 1 61 ? -2.869 -17.723 18.988 0.37 11.71 61 ASP A CA 1
ATOM 1104 C C A ASP B 1 61 ? -1.567 -17.545 18.228 0.63 10.76 61 ASP A C 1
ATOM 1105 C C B ASP B 1 61 ? -1.563 -17.542 18.228 0.37 10.80 61 ASP A C 1
ATOM 1106 O O A ASP B 1 61 ? -0.507 -17.864 18.775 0.63 11.11 61 ASP A O 1
ATOM 1107 O O B ASP B 1 61 ? -0.502 -17.875 18.765 0.37 11.21 61 ASP A O 1
ATOM 1116 N N . SER B 1 62 ? -1.611 -17.011 17.010 1.00 9.12 62 SER A N 1
ATOM 1117 C CA . SER B 1 62 ? -0.432 -16.977 16.155 1.00 9.70 62 SER A CA 1
ATOM 1118 C C . SER B 1 62 ? 0.632 -16.003 16.643 1.00 8.52 62 SER A C 1
ATOM 1119 O O . SER B 1 62 ? 0.339 -14.880 17.058 1.00 8.28 62 SER A O 1
ATOM 1122 N N . ASN B 1 63 ? 1.888 -16.424 16.526 1.00 8.98 63 ASN A N 1
ATOM 1123 C CA . ASN B 1 63 ? 3.013 -15.529 16.757 1.00 9.63 63 ASN A CA 1
ATOM 1124 C C . ASN B 1 63 ? 3.268 -14.580 15.592 1.00 8.73 63 ASN A C 1
ATOM 1125 O O . ASN B 1 63 ? 4.231 -13.804 15.642 1.00 8.99 63 ASN A O 1
ATOM 1130 N N . ARG B 1 64 ? 2.428 -14.605 14.566 1.00 7.26 64 ARG A N 1
ATOM 1131 C CA . ARG B 1 64 ? 2.416 -13.553 13.560 1.00 6.93 64 ARG A CA 1
ATOM 1132 C C . ARG B 1 64 ? 1.740 -12.282 14.054 1.00 6.83 64 ARG A C 1
ATOM 1133 O O . ARG B 1 64 ? 1.690 -11.298 13.308 1.00 7.24 64 ARG A O 1
ATOM 1141 N N . LEU B 1 65 ? 1.204 -12.281 15.271 1.00 6.87 65 LEU A N 1
ATOM 1142 C CA . LEU B 1 65 ? 0.593 -11.106 15.876 1.00 6.78 65 LEU A CA 1
ATOM 1143 C C . LEU B 1 65 ? 1.457 -10.646 17.040 1.00 7.05 65 LEU A C 1
ATOM 1144 O O . LEU B 1 65 ? 1.924 -11.468 17.828 1.00 8.18 65 LEU A O 1
ATOM 1149 N N . ARG B 1 66 ? 1.664 -9.338 17.152 1.00 7.22 66 ARG A N 1
ATOM 1150 C CA . ARG B 1 66 ? 2.330 -8.777 18.319 1.00 6.26 66 ARG A CA 1
ATOM 1151 C C . ARG B 1 66 ? 1.665 -7.453 18.661 1.00 6.93 66 ARG A C 1
ATOM 1152 O O . ARG B 1 66 ? 1.152 -6.765 17.770 1.00 6.99 66 ARG A O 1
ATOM 1160 N N . PRO B 1 67 ? 1.649 -7.074 19.930 1.00 6.85 67 PRO A N 1
ATOM 1161 C CA . PRO B 1 67 ? 1.036 -5.797 20.304 1.00 7.19 67 PRO A CA 1
ATOM 1162 C C . PRO B 1 67 ? 1.902 -4.624 19.882 1.00 8.10 67 PRO A C 1
ATOM 1163 O O . PRO B 1 67 ? 3.118 -4.737 19.716 1.00 8.82 67 PRO A O 1
ATOM 1167 N N . LEU B 1 68 ? 1.258 -3.468 19.735 1.00 8.51 68 LEU A N 1
ATOM 1168 C CA . LEU B 1 68 ? 2.005 -2.222 19.623 1.00 8.63 68 LEU A CA 1
ATOM 1169 C C . LEU B 1 68 ? 2.842 -2.007 20.875 1.00 9.70 68 LEU A C 1
ATOM 1170 O O . LEU B 1 68 ? 2.437 -2.358 21.983 1.00 10.89 68 LEU A O 1
ATOM 1175 N N . GLU B 1 69 ? 4.021 -1.417 20.689 1.00 10.58 69 GLU A N 1
ATOM 1176 C CA . GLU B 1 69 ? 4.864 -1.054 21.819 1.00 13.40 69 GLU A CA 1
ATOM 1177 C C . GLU B 1 69 ? 4.249 0.110 22.574 1.00 13.65 69 GLU A C 1
ATOM 1178 O O . GLU B 1 69 ? 3.981 1.170 21.994 1.00 17.15 69 GLU A O 1
ATOM 1184 N N . ARG B 1 70 ? 4.064 -0.075 23.873 1.00 16.36 70 ARG A N 1
ATOM 1185 C CA . ARG B 1 70 ? 3.490 0.948 24.732 1.00 24.37 70 ARG A CA 1
ATOM 1186 C C . ARG B 1 70 ? 4.511 2.040 25.007 1.00 29.87 70 ARG A C 1
ATOM 1187 O O . ARG B 1 70 ? 5.615 1.757 25.467 1.00 31.09 70 ARG A O 1
ATOM 1189 N N . GLY C 1 1 ? 9.078 -32.768 -5.129 1.00 21.02 1 GLY C N 1
ATOM 1190 C CA . GLY C 1 1 ? 7.770 -33.346 -4.889 1.00 21.58 1 GLY C CA 1
ATOM 1191 C C . GLY C 1 1 ? 6.664 -32.314 -4.972 1.00 17.35 1 GLY C C 1
ATOM 1192 O O . GLY C 1 1 ? 6.898 -31.169 -5.350 1.00 17.88 1 GLY C O 1
ATOM 1193 N N . SER C 1 2 ? 5.447 -32.729 -4.629 1.00 15.92 2 SER C N 1
ATOM 1194 C CA . SER C 1 2 ? 4.300 -31.836 -4.644 1.00 14.72 2 SER C CA 1
ATOM 1195 C C . SER C 1 2 ? 4.392 -30.864 -3.472 1.00 13.23 2 SER C C 1
ATOM 1196 O O . SER C 1 2 ? 4.655 -31.272 -2.338 1.00 14.47 2 SER C O 1
ATOM 1199 N N . HIS C 1 3 ? 4.183 -29.576 -3.746 1.00 12.42 3 HIS C N 1
ATOM 1200 C CA . HIS C 1 3 ? 4.358 -28.510 -2.763 1.00 13.27 3 HIS C CA 1
ATOM 1201 C C . HIS C 1 3 ? 3.022 -27.902 -2.362 1.00 12.48 3 HIS C C 1
ATOM 1202 O O . HIS C 1 3 ? 2.200 -27.579 -3.219 1.00 11.57 3 HIS C O 1
ATOM 1209 N N . MET C 1 4 ? 2.826 -27.722 -1.056 1.00 14.02 4 MET C N 1
ATOM 1210 C CA . MET C 1 4 ? 1.732 -26.891 -0.568 1.00 14.04 4 MET C CA 1
ATOM 1211 C C . MET C 1 4 ? 1.861 -25.492 -1.166 1.00 13.65 4 MET C C 1
ATOM 1212 O O . MET C 1 4 ? 2.951 -24.907 -1.125 1.00 15.88 4 MET C O 1
ATOM 1217 N N . PRO C 1 5 ? 0.797 -24.932 -1.737 1.00 12.75 5 PRO C N 1
ATOM 1218 C CA . PRO C 1 5 ? 0.875 -23.574 -2.299 1.00 11.92 5 PRO C CA 1
ATOM 1219 C C . PRO C 1 5 ? 1.179 -22.552 -1.220 1.00 13.32 5 PRO C C 1
ATOM 1220 O O . PRO C 1 5 ? 0.920 -22.787 -0.030 1.00 14.02 5 PRO C O 1
ATOM 1224 N N . PRO C 1 6 ? 1.719 -21.398 -1.599 1.00 13.83 6 PRO C N 1
ATOM 1225 C CA . PRO C 1 6 ? 2.008 -20.357 -0.613 1.00 13.96 6 PRO C CA 1
ATOM 1226 C C . PRO C 1 6 ? 0.731 -19.756 -0.059 1.00 12.71 6 PRO C C 1
ATOM 1227 O O . PRO C 1 6 ? -0.348 -19.830 -0.648 1.00 12.28 6 PRO C O 1
ATOM 1231 N N . ASN C 1 7 ? 0.878 -19.136 1.099 1.00 13.29 7 ASN C N 1
ATOM 1232 C CA . ASN C 1 7 ? -0.155 -18.242 1.585 1.00 19.47 7 ASN C CA 1
ATOM 1233 C C . ASN C 1 7 ? -0.189 -17.020 0.674 1.00 19.05 7 ASN C C 1
ATOM 1234 O O . ASN C 1 7 ? 0.746 -16.211 0.668 1.00 21.98 7 ASN C O 1
ATOM 1236 N N . ARG C 1 8 ? -1.227 -16.923 -0.145 1.00 14.29 8 ARG C N 1
ATOM 1237 C CA . ARG C 1 8 ? -1.527 -15.714 -0.903 1.00 15.23 8 ARG C CA 1
ATOM 1238 C C . ARG C 1 8 ? -2.861 -15.231 -0.353 1.00 15.48 8 ARG C C 1
ATOM 1239 O O . ARG C 1 8 ? -3.859 -15.965 -0.458 1.00 16.83 8 ARG C O 1
ATOM 1247 N N . PRO C 1 9 ? -2.939 -14.051 0.263 1.00 11.63 9 PRO C N 1
ATOM 1248 C CA . PRO C 1 9 ? -4.225 -13.570 0.786 1.00 10.72 9 PRO C CA 1
ATOM 1249 C C . PRO C 1 9 ? -5.296 -13.567 -0.295 1.00 8.05 9 PRO C C 1
ATOM 1250 O O . PRO C 1 9 ? -5.075 -13.101 -1.412 1.00 9.09 9 PRO C O 1
ATOM 1254 N N . GLY C 1 10 ? -6.461 -14.124 0.040 1.00 9.12 10 GLY C N 1
ATOM 1255 C CA . GLY C 1 10 ? -7.621 -14.041 -0.821 1.00 9.84 10 GLY C CA 1
ATOM 1256 C C . GLY C 1 10 ? -7.634 -14.997 -1.987 1.00 9.24 10 GLY C C 1
ATOM 1257 O O . GLY C 1 10 ? -8.624 -15.025 -2.733 1.00 11.62 10 GLY C O 1
ATOM 1258 N N . ILE C 1 11 ? -6.579 -15.774 -2.189 1.00 8.33 11 ILE C N 1
ATOM 1259 C CA . ILE C 1 11 ? -6.497 -16.702 -3.307 1.00 9.71 11 ILE C CA 1
ATOM 1260 C C . ILE C 1 11 ? -6.719 -18.117 -2.794 1.00 9.96 11 ILE C C 1
ATOM 1261 O O . ILE C 1 11 ? -6.041 -18.572 -1.863 1.00 13.00 11 ILE C O 1
ATOM 1266 N N . THR C 1 12 ? -7.698 -18.793 -3.381 1.00 9.52 12 THR C N 1
ATOM 1267 C CA . THR C 1 12 ? -8.023 -20.175 -3.059 1.00 10.95 12 THR C CA 1
ATOM 1268 C C . THR C 1 12 ? -7.391 -21.066 -4.121 1.00 9.96 12 THR C C 1
ATOM 1269 O O . THR C 1 12 ? -7.664 -20.905 -5.315 1.00 9.38 12 THR C O 1
ATOM 1273 N N . PHE C 1 13 ? -6.543 -21.996 -3.686 1.00 10.23 13 PHE C N 1
ATOM 1274 C CA . PHE C 1 13 ? -5.822 -22.869 -4.610 1.00 10.94 13 PHE C CA 1
ATOM 1275 C C . PHE C 1 13 ? -6.639 -24.134 -4.860 1.00 11.46 13 PHE C C 1
ATOM 1276 O O . PHE C 1 13 ? -6.353 -25.221 -4.359 1.00 13.19 13 PHE C O 1
ATOM 1284 N N . GLU C 1 14 ? -7.692 -23.963 -5.650 1.00 10.05 14 GLU C N 1
ATOM 1285 C CA . GLU C 1 14 ? -8.571 -25.064 -6.010 1.00 11.09 14 GLU C CA 1
ATOM 1286 C C . GLU C 1 14 ? -8.948 -24.896 -7.467 1.00 10.11 14 GLU C C 1
ATOM 1287 O O . GLU C 1 14 ? -9.084 -23.772 -7.957 1.00 9.50 14 GLU C O 1
ATOM 1293 N N . ILE C 1 15 ? -9.108 -26.025 -8.160 1.00 10.97 15 ILE C N 1
ATOM 1294 C CA . ILE C 1 15 ? -9.541 -25.970 -9.548 1.00 10.58 15 ILE C CA 1
ATOM 1295 C C . ILE C 1 15 ? -10.885 -25.266 -9.616 1.00 10.94 15 ILE C C 1
ATOM 1296 O O . ILE C 1 15 ? -11.796 -25.544 -8.823 1.00 10.94 15 ILE C O 1
ATOM 1301 N N . GLY C 1 16 ? -11.006 -24.332 -10.550 1.00 8.56 16 GLY C N 1
ATOM 1302 C CA . GLY C 1 16 ? -12.218 -23.561 -10.692 1.00 9.96 16 GLY C CA 1
ATOM 1303 C C . GLY C 1 16 ? -12.286 -22.321 -9.831 1.00 8.83 16 GLY C C 1
ATOM 1304 O O . GLY C 1 16 ? -13.167 -21.481 -10.050 1.00 10.28 16 GLY C O 1
ATOM 1305 N N . ALA C 1 17 ? -11.388 -22.158 -8.867 1.00 8.34 17 ALA C N 1
ATOM 1306 C CA . ALA C 1 17 ? -11.460 -20.973 -8.026 1.00 8.27 17 ALA C CA 1
ATOM 1307 C C . ALA C 1 17 ? -11.138 -19.728 -8.835 1.00 6.42 17 ALA C C 1
ATOM 1308 O O . ALA C 1 17 ? -10.289 -19.746 -9.729 1.00 7.58 17 ALA C O 1
ATOM 1310 N N . ARG C 1 18 ? -11.813 -18.633 -8.496 1.00 7.04 18 ARG C N 1
ATOM 1311 C CA . ARG C 1 18 ? -11.694 -17.388 -9.232 1.00 7.15 18 ARG C CA 1
ATOM 1312 C C . ARG C 1 18 ? -10.701 -16.447 -8.567 1.00 7.28 18 ARG C C 1
ATOM 1313 O O . ARG C 1 18 ? -10.474 -16.482 -7.355 1.00 7.70 18 ARG C O 1
ATOM 1321 N N . LEU C 1 19 ? -10.121 -15.591 -9.392 1.00 6.69 19 LEU C N 1
ATOM 1322 C CA . LEU C 1 19 ? -9.189 -14.553 -8.987 1.00 7.00 19 LEU C CA 1
ATOM 1323 C C . LEU C 1 19 ? -9.143 -13.571 -10.148 1.00 6.38 19 LEU C C 1
ATOM 1324 O O . LEU C 1 19 ? -9.905 -13.709 -11.113 1.00 6.93 19 LEU C O 1
ATOM 1329 N N . GLU C 1 20 ? -8.256 -12.585 -10.076 1.00 6.72 20 GLU C N 1
ATOM 1330 C CA . GLU C 1 20 ? -8.003 -11.706 -11.207 1.00 6.42 20 GLU C CA 1
ATOM 1331 C C . GLU C 1 20 ? -6.545 -11.837 -11.619 1.00 6.88 20 GLU C C 1
ATOM 1332 O O . GLU C 1 20 ? -5.662 -12.006 -10.772 1.00 8.01 20 GLU C O 1
ATOM 1338 N N . ALA C 1 21 ? -6.298 -11.801 -12.923 1.00 6.86 21 ALA C N 1
ATOM 1339 C CA . ALA C 1 21 ? -4.958 -11.992 -13.446 1.00 7.14 21 ALA C CA 1
ATOM 1340 C C . ALA C 1 21 ? -4.666 -10.952 -14.516 1.00 6.41 21 ALA C C 1
ATOM 1341 O O . ALA C 1 21 ? -5.547 -10.565 -15.291 1.00 6.64 21 ALA C O 1
ATOM 1343 N N . LEU C 1 22 ? -3.415 -10.519 -14.549 1.00 6.78 22 LEU C N 1
ATOM 1344 C CA . LEU C 1 22 ? -2.918 -9.607 -15.561 1.00 7.64 22 LEU C CA 1
ATOM 1345 C C . LEU C 1 22 ? -2.500 -10.431 -16.772 1.00 8.21 22 LEU C C 1
ATOM 1346 O O . LEU C 1 22 ? -1.635 -11.312 -16.655 1.00 10.06 22 LEU C O 1
ATOM 1351 N N . ASP C 1 23 ? -3.103 -10.166 -17.926 1.00 8.39 23 ASP C N 1
ATOM 1352 C CA . ASP C 1 23 ? -2.727 -10.898 -19.129 1.00 7.37 23 ASP C CA 1
ATOM 1353 C C . ASP C 1 23 ? -1.422 -10.352 -19.701 1.00 8.92 23 ASP C C 1
ATOM 1354 O O . ASP C 1 23 ? -0.845 -9.378 -19.202 1.00 8.68 23 ASP C O 1
ATOM 1359 N N . TYR C 1 24 ? -0.953 -10.989 -20.775 1.00 9.24 24 TYR C N 1
ATOM 1360 C CA . TYR C 1 24 ? 0.298 -10.574 -21.395 1.00 9.55 24 TYR C CA 1
ATOM 1361 C C . TYR C 1 24 ? 0.220 -9.167 -21.967 1.00 10.27 24 TYR C C 1
ATOM 1362 O O . TYR C 1 24 ? 1.262 -8.560 -22.230 1.00 11.64 24 TYR C O 1
ATOM 1371 N N . LEU C 1 25 ? -0.983 -8.638 -22.162 1.00 9.71 25 LEU C N 1
ATOM 1372 C CA . LEU C 1 25 ? -1.203 -7.280 -22.632 1.00 9.85 25 LEU C CA 1
ATOM 1373 C C . LEU C 1 25 ? -1.413 -6.293 -21.487 1.00 9.76 25 LEU C C 1
ATOM 1374 O O . LEU C 1 25 ? -1.801 -5.143 -21.734 1.00 10.94 25 LEU C O 1
ATOM 1379 N N . GLN C 1 26 ? -1.164 -6.720 -20.249 1.00 9.12 26 GLN C N 1
ATOM 1380 C CA . GLN C 1 26 ? -1.082 -5.825 -19.090 1.00 9.19 26 GLN C CA 1
ATOM 1381 C C . GLN C 1 26 ? -2.439 -5.279 -18.657 1.00 8.06 26 GLN C C 1
ATOM 1382 O O . GLN C 1 26 ? -2.536 -4.146 -18.176 1.00 9.07 26 GLN C O 1
ATOM 1388 N N . LYS C 1 27 ? -3.490 -6.079 -18.806 1.00 7.99 27 LYS C N 1
ATOM 1389 C CA . LYS C 1 27 ? -4.825 -5.731 -18.337 1.00 8.04 27 LYS C CA 1
ATOM 1390 C C . LYS C 1 27 ? -5.333 -6.822 -17.401 1.00 7.23 27 LYS C C 1
ATOM 1391 O O . LYS C 1 27 ? -5.070 -8.005 -17.624 1.00 7.00 27 LYS C O 1
ATOM 1397 N N . TRP C 1 28 ? -6.055 -6.420 -16.350 1.00 7.10 28 TRP C N 1
ATOM 1398 C CA . TRP C 1 28 ? -6.606 -7.361 -15.374 1.00 6.76 28 TRP C CA 1
ATOM 1399 C C . TRP C 1 28 ? -7.927 -7.937 -15.857 1.00 7.17 28 TRP C C 1
ATOM 1400 O O . TRP C 1 28 ? -8.778 -7.215 -16.383 1.00 7.78 28 TRP C O 1
ATOM 1411 N N . TYR C 1 29 ? -8.120 -9.236 -15.627 1.00 6.34 29 TYR C N 1
ATOM 1412 C CA . TYR C 1 29 ? -9.354 -9.917 -15.987 1.00 7.07 29 TYR C CA 1
ATOM 1413 C C . TYR C 1 29 ? -9.766 -10.892 -14.897 1.00 6.56 29 TYR C C 1
ATOM 1414 O O . TYR C 1 29 ? -8.919 -11.643 -14.385 1.00 6.00 29 TYR C O 1
ATOM 1423 N N . PRO C 1 30 ? -11.055 -10.950 -14.569 1.00 6.52 30 PRO C N 1
ATOM 1424 C CA . PRO C 1 30 ? -11.557 -12.079 -13.779 1.00 7.10 30 PRO C CA 1
ATOM 1425 C C . PRO C 1 30 ? -11.232 -13.385 -14.484 1.00 6.00 30 PRO C C 1
ATOM 1426 O O . PRO C 1 30 ? -11.425 -13.526 -15.697 1.00 6.81 30 PRO C O 1
ATOM 1430 N N . SER C 1 31 ? -10.726 -14.335 -13.707 1.00 6.03 31 SER C N 1
ATOM 1431 C CA . SER C 1 31 ? -10.129 -15.543 -14.238 1.00 6.86 31 SER C CA 1
ATOM 1432 C C . SER C 1 31 ? -10.417 -16.685 -13.282 1.00 6.65 31 SER C C 1
ATOM 1433 O O . SER C 1 31 ? -10.850 -16.479 -12.146 1.00 7.83 31 SER C O 1
ATOM 1436 N N . ARG C 1 32 ? -10.187 -17.903 -13.760 1.00 6.99 32 ARG C N 1
ATOM 1437 C CA . ARG C 1 32 ? -10.297 -19.076 -12.906 1.00 7.33 32 ARG C CA 1
ATOM 1438 C C . ARG C 1 32 ? -9.076 -19.965 -13.082 1.00 7.60 32 ARG C C 1
ATOM 1439 O O . ARG C 1 32 ? -8.384 -19.927 -14.105 1.00 8.09 32 ARG C O 1
ATOM 1447 N N . ILE C 1 33 ? -8.823 -20.770 -12.057 1.00 7.42 33 ILE C N 1
ATOM 1448 C CA . ILE C 1 33 ? -7.712 -21.716 -12.073 1.00 7.57 33 ILE C CA 1
ATOM 1449 C C . ILE C 1 33 ? -8.142 -22.962 -12.838 1.00 7.87 33 ILE C C 1
ATOM 1450 O O . ILE C 1 33 ? -9.065 -23.672 -12.426 1.00 9.10 33 ILE C O 1
ATOM 1455 N N . GLU C 1 34 ? -7.473 -23.232 -13.956 1.00 8.76 34 GLU C N 1
ATOM 1456 C CA . GLU C 1 34 ? -7.780 -24.402 -14.770 1.00 9.75 34 GLU C CA 1
ATOM 1457 C C . GLU C 1 34 ? -7.002 -25.630 -14.328 1.00 11.02 34 GLU C C 1
ATOM 1458 O O . GLU C 1 34 ? -7.545 -26.741 -14.333 1.00 11.74 34 GLU C O 1
ATOM 1460 N N . LYS C 1 35 ? -5.733 -25.451 -13.960 1.00 9.81 35 LYS C N 1
ATOM 1461 C CA . LYS C 1 35 ? -4.856 -26.530 -13.534 1.00 10.58 35 LYS C CA 1
ATOM 1462 C C . LYS C 1 35 ? -3.889 -25.961 -12.516 1.00 10.70 35 LYS C C 1
ATOM 1463 O O . LYS C 1 35 ? -3.554 -24.776 -12.563 1.00 9.83 35 LYS C O 1
ATOM 1469 N N . ILE C 1 36 ? -3.428 -26.811 -11.605 1.00 10.99 36 ILE C N 1
ATOM 1470 C CA . ILE C 1 36 ? -2.371 -26.456 -10.668 1.00 10.88 36 ILE C CA 1
ATOM 1471 C C . ILE C 1 36 ? -1.257 -27.481 -10.805 1.00 11.21 36 ILE C C 1
ATOM 1472 O O . ILE C 1 36 ? -1.498 -28.688 -10.682 1.00 12.93 36 ILE C O 1
ATOM 1477 N N . ASP C 1 37 ? -0.047 -26.999 -11.063 1.00 11.08 37 ASP C N 1
ATOM 1478 C CA . ASP C 1 37 ? 1.155 -27.823 -11.096 1.00 11.57 37 ASP C CA 1
ATOM 1479 C C . ASP C 1 37 ? 1.838 -27.620 -9.749 1.00 11.50 37 ASP C C 1
ATOM 1480 O O . ASP C 1 37 ? 2.509 -26.607 -9.524 1.00 11.18 37 ASP C O 1
ATOM 1485 N N . TYR C 1 38 ? 1.663 -28.588 -8.847 1.00 11.19 38 TYR C N 1
ATOM 1486 C CA . TYR C 1 38 ? 2.222 -28.486 -7.505 1.00 12.23 38 TYR C CA 1
ATOM 1487 C C . TYR C 1 38 ? 3.716 -28.770 -7.456 1.00 12.52 38 TYR C C 1
ATOM 1488 O O . TYR C 1 38 ? 4.352 -28.466 -6.443 1.00 13.10 38 TYR C O 1
ATOM 1497 N N . GLU C 1 39 ? 4.293 -29.363 -8.502 1.00 11.88 39 GLU C N 1
ATOM 1498 C CA . GLU C 1 39 ? 5.735 -29.582 -8.503 1.00 13.82 39 GLU C CA 1
ATOM 1499 C C . GLU C 1 39 ? 6.489 -28.327 -8.921 1.00 13.94 39 GLU C C 1
ATOM 1500 O O . GLU C 1 39 ? 7.476 -27.947 -8.281 1.00 16.72 39 GLU C O 1
ATOM 1506 N N . GLU C 1 40 ? 6.044 -27.674 -9.990 1.00 13.54 40 GLU C N 1
ATOM 1507 C CA . GLU C 1 40 ? 6.695 -26.461 -10.465 1.00 13.70 40 GLU C CA 1
ATOM 1508 C C . GLU C 1 40 ? 6.146 -25.197 -9.821 1.00 11.88 40 GLU C C 1
ATOM 1509 O O . GLU C 1 40 ? 6.747 -24.129 -9.984 1.00 14.98 40 GLU C O 1
ATOM 1515 N N . GLY C 1 41 ? 5.033 -25.284 -9.095 1.00 10.04 41 GLY C N 1
ATOM 1516 C CA . GLY C 1 41 ? 4.490 -24.130 -8.409 1.00 10.98 41 GLY C CA 1
ATOM 1517 C C . GLY C 1 41 ? 3.902 -23.097 -9.346 1.00 9.95 41 GLY C C 1
ATOM 1518 O O . GLY C 1 41 ? 4.195 -21.899 -9.248 1.00 9.61 41 GLY C O 1
ATOM 1519 N N . LYS C 1 42 ? 3.062 -23.548 -10.267 1.00 9.78 42 LYS C N 1
ATOM 1520 C CA . LYS C 1 42 ? 2.427 -22.647 -11.213 1.00 9.38 42 LYS C CA 1
ATOM 1521 C C . LYS C 1 42 ? 1.008 -23.123 -11.469 1.00 9.59 42 LYS C C 1
ATOM 1522 O O . LYS C 1 42 ? 0.651 -24.267 -11.162 1.00 10.39 42 LYS C O 1
ATOM 1528 N N . MET C 1 43 ? 0.197 -22.230 -12.032 1.00 9.28 43 MET C N 1
ATOM 1529 C CA A MET C 1 43 ? -1.196 -22.527 -12.313 0.55 8.72 43 MET C CA 1
ATOM 1530 C CA B MET C 1 43 ? -1.216 -22.486 -12.290 0.45 8.88 43 MET C CA 1
ATOM 1531 C C . MET C 1 43 ? -1.535 -22.08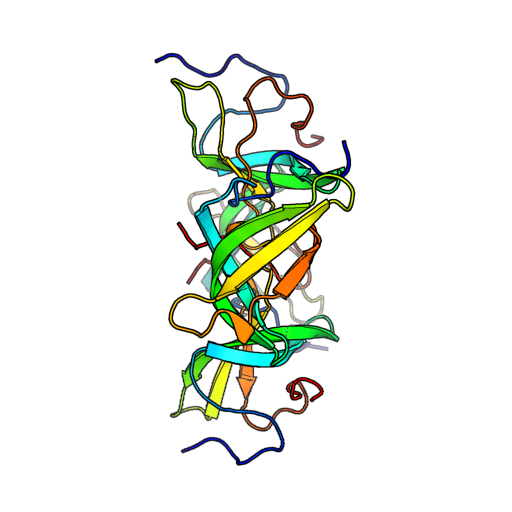7 -13.723 1.00 8.43 43 MET C C 1
ATOM 1532 O O . MET C 1 43 ? -1.018 -21.081 -14.220 1.00 9.45 43 MET C O 1
ATOM 1541 N N . LEU C 1 44 ? -2.381 -22.869 -14.379 1.00 8.39 44 LEU C N 1
ATOM 1542 C CA . LEU C 1 44 ? -2.898 -22.500 -15.690 1.00 8.23 44 LEU C CA 1
ATOM 1543 C C . LEU C 1 44 ? -4.148 -21.662 -15.460 1.00 7.46 44 LEU C C 1
ATOM 1544 O O . LEU C 1 44 ? -5.123 -22.141 -14.871 1.00 8.77 44 LEU C O 1
ATOM 1549 N N . VAL C 1 45 ? -4.103 -20.412 -15.890 1.00 7.15 45 VAL C N 1
ATOM 1550 C CA . VAL C 1 45 ? -5.152 -19.444 -15.620 1.00 7.99 45 VAL C CA 1
ATOM 1551 C C . VAL C 1 45 ? -5.983 -19.270 -16.880 1.00 7.06 45 VAL C C 1
ATOM 1552 O O . VAL C 1 45 ? -5.435 -19.053 -17.968 1.00 7.67 45 VAL C O 1
ATOM 1556 N N . HIS C 1 46 ? -7.299 -19.367 -16.737 1.00 6.60 46 HIS C N 1
ATOM 1557 C CA . HIS C 1 46 ? -8.220 -19.095 -17.825 1.00 6.15 46 HIS C CA 1
ATOM 1558 C C . HIS C 1 46 ? -8.867 -17.740 -17.600 1.00 6.95 46 HIS C C 1
ATOM 1559 O O . HIS C 1 46 ? -9.429 -17.487 -16.531 1.00 7.25 46 HIS C O 1
ATOM 1566 N N . PHE C 1 47 ? -8.796 -16.878 -18.606 1.00 6.66 47 PHE C N 1
ATOM 1567 C CA . PHE C 1 47 ? -9.397 -15.553 -18.530 1.00 6.29 47 PHE C CA 1
ATOM 1568 C C . PHE C 1 47 ? -10.864 -15.670 -18.930 1.00 6.83 47 PHE C C 1
ATOM 1569 O O . PHE C 1 47 ? -11.175 -16.050 -20.064 1.00 6.91 47 PHE C O 1
ATOM 1577 N N . GLU C 1 48 ? -11.765 -15.383 -17.987 1.00 6.31 48 GLU C N 1
ATOM 1578 C CA . GLU C 1 48 ? -13.186 -15.583 -18.244 1.00 6.76 48 GLU C CA 1
ATOM 1579 C C . GLU C 1 48 ? -13.625 -14.791 -19.467 1.00 6.32 48 GLU C C 1
ATOM 1580 O O . GLU C 1 48 ? -13.196 -13.652 -19.674 1.00 7.37 48 GLU C O 1
ATOM 1586 N N . ARG C 1 49 ? -14.492 -15.415 -20.267 1.00 6.28 49 ARG C N 1
ATOM 1587 C CA . ARG C 1 49 ? -15.103 -14.885 -21.490 1.00 6.20 49 ARG C CA 1
ATOM 1588 C C . ARG C 1 49 ? -14.267 -15.119 -22.736 1.00 6.52 49 ARG C C 1
ATOM 1589 O O . ARG C 1 49 ? -14.783 -15.011 -23.851 1.00 7.18 49 ARG C O 1
ATOM 1597 N N . TRP C 1 50 ? -12.987 -15.428 -22.559 1.00 6.29 50 TRP C N 1
ATOM 1598 C CA . TRP C 1 50 ? -12.058 -15.511 -23.674 1.00 6.52 50 TRP C CA 1
ATOM 1599 C C . TRP C 1 50 ? -11.781 -16.958 -24.061 1.00 7.28 50 TRP C C 1
ATOM 1600 O O . TRP C 1 50 ? -12.054 -17.899 -23.311 1.00 7.78 50 TRP C O 1
ATOM 1611 N N . SER C 1 51 ? -11.244 -17.125 -25.268 1.00 7.54 51 SER C N 1
ATOM 1612 C CA . SER C 1 51 ? -10.830 -18.439 -25.734 1.00 7.55 51 SER C CA 1
ATOM 1613 C C . SER C 1 51 ? -9.794 -19.048 -24.800 1.00 7.55 51 SER C C 1
ATOM 1614 O O . SER C 1 51 ? -8.965 -18.350 -24.209 1.00 7.60 51 SER C O 1
ATOM 1617 N N . HIS C 1 52 ? -9.835 -20.376 -24.695 1.00 7.11 52 HIS C N 1
ATOM 1618 C CA . HIS C 1 52 ? -8.794 -21.106 -23.982 1.00 7.25 52 HIS C CA 1
ATOM 1619 C C . HIS C 1 52 ? -7.435 -21.016 -24.659 1.00 7.76 52 HIS C C 1
ATOM 1620 O O . HIS C 1 52 ? -6.434 -21.361 -24.029 1.00 9.21 52 HIS C O 1
ATOM 1627 N N . ARG C 1 53 ? -7.363 -20.535 -25.906 1.00 8.64 53 ARG C N 1
ATOM 1628 C CA . ARG C 1 53 ? -6.061 -20.259 -26.505 1.00 9.34 53 ARG C CA 1
ATOM 1629 C C . ARG C 1 53 ? -5.305 -19.168 -25.759 1.00 10.13 53 ARG C C 1
ATOM 1630 O O . ARG C 1 53 ? -4.102 -18.988 -25.994 1.00 11.87 53 ARG C O 1
ATOM 1638 N N . TYR C 1 54 ? -5.967 -18.422 -24.890 1.00 9.06 54 TYR C N 1
ATOM 1639 C CA . TYR C 1 54 ? -5.294 -17.400 -24.107 1.00 10.44 54 TYR C CA 1
ATOM 1640 C C . TYR C 1 54 ? -4.929 -17.870 -22.705 1.00 9.15 54 TYR C C 1
ATOM 1641 O O . TYR C 1 54 ? -4.403 -17.071 -21.926 1.00 9.93 54 TYR C O 1
ATOM 1650 N N . ASP C 1 55 ? -5.194 -19.133 -22.359 1.00 8.42 55 ASP C N 1
ATOM 1651 C CA . ASP C 1 55 ? -4.861 -19.612 -21.021 1.00 8.45 55 ASP C CA 1
ATOM 1652 C C . ASP C 1 55 ? -3.354 -19.520 -20.805 1.00 9.69 55 ASP C C 1
ATOM 1653 O O . ASP C 1 55 ? -2.566 -19.901 -21.676 1.00 10.27 55 ASP C O 1
ATOM 1658 N N . GLU C 1 56 ? -2.947 -19.021 -19.635 1.00 9.54 56 GLU C N 1
ATOM 1659 C CA A GLU C 1 56 ? -1.548 -18.702 -19.345 0.61 9.20 56 GLU C CA 1
ATOM 1660 C CA B GLU C 1 56 ? -1.537 -18.789 -19.386 0.39 9.35 56 GLU C CA 1
ATOM 1661 C C . GLU C 1 56 ? -1.084 -19.439 -18.091 1.00 8.67 56 GLU C C 1
ATOM 1662 O O . GLU C 1 56 ? -1.788 -19.424 -17.081 1.00 7.97 56 GLU C O 1
ATOM 1673 N N . TRP C 1 57 ? 0.104 -20.033 -18.145 1.00 9.05 57 TRP C N 1
ATOM 1674 C CA . TRP C 1 57 ? 0.753 -20.539 -16.943 1.00 9.68 57 TRP C CA 1
ATOM 1675 C C . TRP C 1 57 ? 1.387 -19.368 -16.204 1.00 9.48 57 TRP C C 1
ATOM 1676 O O . TRP C 1 57 ? 2.190 -18.620 -16.780 1.00 11.67 57 TRP C O 1
ATOM 1687 N N . ILE C 1 58 ? 1.025 -19.204 -14.938 1.00 8.21 58 ILE C N 1
ATOM 1688 C CA . ILE C 1 58 ? 1.549 -18.140 -14.098 1.00 8.48 58 ILE C CA 1
ATOM 1689 C C . ILE C 1 58 ? 2.029 -18.774 -12.799 1.00 7.77 58 ILE C C 1
ATOM 1690 O O . ILE C 1 58 ? 1.308 -19.571 -12.188 1.00 8.36 58 ILE C O 1
ATOM 1695 N N . TYR C 1 59 ? 3.257 -18.456 -12.403 1.00 8.70 59 TYR C N 1
ATOM 1696 C CA . TYR C 1 59 ? 3.789 -18.990 -11.160 1.00 8.88 59 TYR C CA 1
ATOM 1697 C C . TYR C 1 59 ? 3.003 -18.446 -9.977 1.00 8.40 59 TYR C C 1
ATOM 1698 O O . TYR C 1 59 ? 2.554 -17.297 -9.976 1.00 8.42 59 TYR C O 1
ATOM 1707 N N . TRP C 1 60 ? 2.811 -19.286 -8.964 1.00 8.25 60 TRP C N 1
ATOM 1708 C CA . TRP C 1 60 ? 1.823 -18.947 -7.954 1.00 8.92 60 TRP C CA 1
ATOM 1709 C C . TRP C 1 60 ? 2.281 -17.863 -6.985 1.00 8.38 60 TRP C C 1
ATOM 1710 O O . TRP C 1 60 ? 1.452 -17.373 -6.208 1.00 10.12 60 TRP C O 1
ATOM 1721 N N . ASP C 1 61 ? 3.547 -17.454 -7.023 1.00 8.37 61 ASP C N 1
ATOM 1722 C CA . ASP C 1 61 ? 3.999 -16.287 -6.276 1.00 9.40 61 ASP C CA 1
ATOM 1723 C C . ASP C 1 61 ? 3.901 -14.990 -7.078 1.00 8.74 61 ASP C C 1
ATOM 1724 O O . ASP C 1 61 ? 4.300 -13.935 -6.571 1.00 10.26 61 ASP C O 1
ATOM 1729 N N . SER C 1 62 ? 3.352 -15.030 -8.286 1.00 8.20 62 SER C N 1
ATOM 1730 C CA . SER C 1 62 ? 3.422 -13.875 -9.172 1.00 7.95 62 SER C CA 1
ATOM 1731 C C . SER C 1 62 ? 2.497 -12.745 -8.736 1.00 7.98 62 SER C C 1
ATOM 1732 O O . SER C 1 62 ? 1.348 -12.970 -8.344 1.00 7.86 62 SER C O 1
ATOM 1735 N N . ASN C 1 63 ? 2.990 -11.515 -8.864 1.00 7.92 63 ASN C N 1
ATOM 1736 C CA . ASN C 1 63 ? 2.165 -10.328 -8.657 1.00 7.78 63 ASN C CA 1
ATOM 1737 C C . ASN C 1 63 ? 1.242 -10.037 -9.831 1.00 8.50 63 ASN C C 1
ATOM 1738 O O . ASN C 1 63 ? 0.517 -9.031 -9.801 1.00 8.63 63 ASN C O 1
ATOM 1743 N N . ARG C 1 64 ? 1.246 -10.885 -10.855 1.00 7.23 64 ARG C N 1
ATOM 1744 C CA . ARG C 1 64 ? 0.231 -10.853 -11.896 1.00 6.93 64 ARG C CA 1
ATOM 1745 C C . ARG C 1 64 ? -1.068 -11.506 -11.454 1.00 7.11 64 ARG C C 1
ATOM 1746 O O . ARG C 1 64 ? -2.018 -11.553 -12.245 1.00 8.41 64 ARG C O 1
ATOM 1754 N N . LEU C 1 65 ? -1.134 -12.022 -10.232 1.00 7.01 65 LEU C N 1
ATOM 1755 C CA . LEU C 1 65 ? -2.350 -12.571 -9.660 1.00 7.33 65 LEU C CA 1
ATOM 1756 C C . LEU C 1 65 ? -2.782 -11.695 -8.496 1.00 7.83 65 LEU C C 1
ATOM 1757 O O . LEU C 1 65 ? -1.947 -11.276 -7.690 1.00 7.84 65 LEU C O 1
ATOM 1762 N N . ARG C 1 66 ? -4.080 -11.434 -8.393 1.00 6.16 66 ARG C N 1
ATOM 1763 C CA . ARG C 1 66 ? -4.621 -10.747 -7.230 1.00 7.27 66 ARG C CA 1
ATOM 1764 C C . ARG C 1 66 ? -5.982 -11.352 -6.924 1.00 7.05 66 ARG C C 1
ATOM 1765 O O . ARG C 1 66 ? -6.658 -11.844 -7.832 1.00 6.96 66 ARG C O 1
ATOM 1773 N N . PRO C 1 67 ? -6.400 -11.357 -5.663 1.00 6.58 67 PRO C N 1
ATOM 1774 C CA . PRO C 1 67 ? -7.715 -11.918 -5.342 1.00 6.69 67 PRO C CA 1
ATOM 1775 C C . PRO C 1 67 ? -8.822 -10.982 -5.794 1.00 7.31 67 PRO C C 1
ATOM 1776 O O . PRO C 1 67 ? -8.620 -9.782 -6.004 1.00 8.19 67 PRO C O 1
ATOM 1780 N N . LEU C 1 68 ? -10.018 -11.550 -5.944 1.00 7.76 68 LEU C N 1
ATOM 1781 C CA . LEU C 1 68 ? -11.206 -10.724 -6.096 1.00 8.43 68 LEU C CA 1
ATOM 1782 C C . LEU C 1 68 ? -11.366 -9.844 -4.868 1.00 9.14 68 LEU C C 1
ATOM 1783 O O . LEU C 1 68 ? -11.019 -10.237 -3.754 1.00 9.92 68 LEU C O 1
ATOM 1788 N N . GLU C 1 69 ? -11.922 -8.654 -5.072 1.00 10.46 69 GLU C N 1
ATOM 1789 C CA . GLU C 1 69 ? -12.278 -7.805 -3.943 1.00 13.16 69 GLU C CA 1
ATOM 1790 C C . GLU C 1 69 ? -13.445 -8.420 -3.188 1.00 13.97 69 GLU C C 1
ATOM 1791 O O . GLU C 1 69 ? -14.439 -8.827 -3.797 1.00 17.37 69 GLU C O 1
ATOM 1797 N N . ARG C 1 70 ? -13.330 -8.484 -1.867 1.00 14.86 70 ARG C N 1
ATOM 1798 C CA . ARG C 1 70 ? -14.386 -9.053 -1.033 1.00 19.65 70 ARG C CA 1
ATOM 1799 C C . ARG C 1 70 ? -15.426 -8.004 -0.661 1.00 26.47 70 ARG C C 1
ATOM 1800 O O . ARG C 1 70 ? -15.217 -6.809 -0.869 1.00 28.71 70 ARG C O 1
ATOM 1802 N N . SER D 1 2 ? 6.010 26.427 0.445 1.00 34.98 2 SER D N 1
ATOM 1803 C CA . SER D 1 2 ? 7.013 27.019 1.326 1.00 34.98 2 SER D CA 1
ATOM 1804 C C . SER D 1 2 ? 7.746 25.949 2.134 1.00 31.55 2 SER D C 1
ATOM 1805 O O . SER D 1 2 ? 8.933 25.706 1.921 1.00 35.64 2 SER D O 1
ATOM 1807 N N . HIS D 1 3 ? 7.030 25.313 3.068 1.00 25.12 3 HIS D N 1
ATOM 1808 C CA . HIS D 1 3 ? 7.569 24.205 3.849 1.00 25.71 3 HIS D CA 1
ATOM 1809 C C . HIS D 1 3 ? 6.608 23.023 3.880 1.00 24.82 3 HIS D C 1
ATOM 1810 O O . HIS D 1 3 ? 6.758 22.124 4.718 1.00 26.83 3 HIS D O 1
ATOM 1817 N N . MET D 1 4 ? 5.626 23.012 2.988 1.00 20.30 4 MET D N 1
ATOM 1818 C CA . MET D 1 4 ? 4.602 21.979 2.930 1.00 17.69 4 MET D CA 1
ATOM 1819 C C . MET D 1 4 ? 3.853 22.135 1.610 1.00 14.47 4 MET D C 1
ATOM 1820 O O . MET D 1 4 ? 3.850 23.222 1.026 1.00 15.57 4 MET D O 1
ATOM 1825 N N . PRO D 1 5 ? 3.225 21.068 1.127 1.00 14.38 5 PRO D N 1
ATOM 1826 C CA . PRO D 1 5 ? 2.341 21.183 -0.033 1.00 13.95 5 PRO D CA 1
ATOM 1827 C C . PRO D 1 5 ? 0.976 21.701 0.383 1.00 12.58 5 PRO D C 1
ATOM 1828 O O . PRO D 1 5 ? 0.686 21.811 1.585 1.00 13.01 5 PRO D O 1
ATOM 1832 N N . PRO D 1 6 ? 0.106 22.023 -0.583 1.00 13.33 6 PRO D N 1
ATOM 1833 C CA . PRO D 1 6 ? -1.251 22.478 -0.229 1.00 13.95 6 PRO D CA 1
ATOM 1834 C C . PRO D 1 6 ? -2.133 21.394 0.352 1.00 12.05 6 PRO D C 1
ATOM 1835 O O . PRO D 1 6 ? -3.145 21.717 0.988 1.00 12.96 6 PRO D O 1
ATOM 1839 N N . ASN D 1 7 ? -1.799 20.124 0.143 1.00 12.40 7 ASN D N 1
ATOM 1840 C CA . ASN D 1 7 ? -2.664 19.022 0.536 1.00 10.48 7 ASN D CA 1
ATOM 1841 C C . ASN D 1 7 ? -1.828 17.753 0.533 1.00 10.16 7 ASN D C 1
ATOM 1842 O O . ASN D 1 7 ? -0.673 17.742 0.100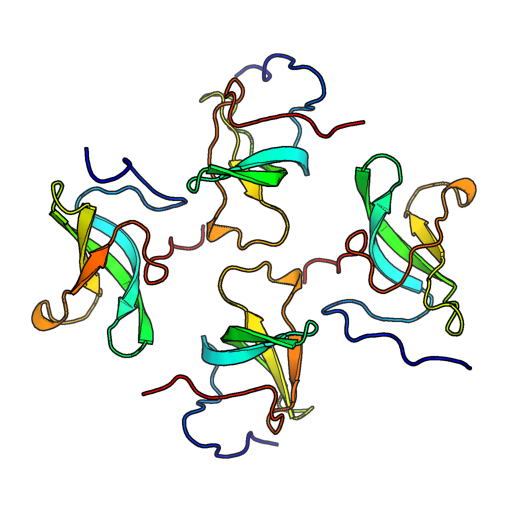 1.00 11.90 7 ASN D O 1
ATOM 1847 N N . ARG D 1 8 ? -2.428 16.674 1.012 1.00 10.18 8 ARG D N 1
ATOM 1848 C CA . ARG D 1 8 ? -2.006 15.321 0.709 1.00 10.00 8 ARG D CA 1
ATOM 1849 C C . ARG D 1 8 ? -3.265 14.573 0.313 1.00 9.34 8 ARG D C 1
ATOM 1850 O O . ARG D 1 8 ? -4.361 15.143 0.349 1.00 10.38 8 ARG D O 1
ATOM 1858 N N . PRO D 1 9 ? -3.155 13.312 -0.144 1.00 10.44 9 PRO D N 1
ATOM 1859 C CA . PRO D 1 9 ? -4.359 12.632 -0.647 1.00 10.82 9 PRO D CA 1
ATOM 1860 C C . PRO D 1 9 ? -5.508 12.664 0.351 1.00 9.40 9 PRO D C 1
ATOM 1861 O O . PRO D 1 9 ? -5.353 12.265 1.502 1.00 8.79 9 PRO D O 1
ATOM 1865 N N . GLY D 1 10 ? -6.647 13.202 -0.078 1.00 9.85 10 GLY D N 1
ATOM 1866 C CA . GLY D 1 10 ? -7.841 13.240 0.746 1.00 9.90 10 GLY D CA 1
ATOM 1867 C C . GLY D 1 10 ? -7.857 14.241 1.886 1.00 9.02 10 GLY D C 1
ATOM 1868 O O . GLY D 1 10 ? -8.848 14.282 2.631 1.00 8.76 10 GLY D O 1
ATOM 1869 N N . ILE D 1 11 ? -6.804 15.039 2.068 1.00 8.13 11 ILE D N 1
ATOM 1870 C CA . ILE D 1 11 ? -6.737 16.028 3.142 1.00 9.88 11 ILE D CA 1
ATOM 1871 C C . ILE D 1 11 ? -6.312 17.364 2.555 1.00 9.70 11 ILE D C 1
ATOM 1872 O O . ILE D 1 11 ? -5.196 17.489 2.039 1.00 10.33 11 ILE D O 1
ATOM 1877 N N . THR D 1 12 ? -7.170 18.372 2.674 1.00 12.09 12 THR D N 1
ATOM 1878 C CA . THR D 1 12 ? -6.800 19.735 2.315 1.00 11.56 12 THR D CA 1
ATOM 1879 C C . THR D 1 12 ? -6.219 20.410 3.547 1.00 10.50 12 THR D C 1
ATOM 1880 O O . THR D 1 12 ? -6.827 20.377 4.619 1.00 11.37 12 THR D O 1
ATOM 1884 N N . PHE D 1 13 ? -5.040 21.016 3.402 1.00 10.68 13 PHE D N 1
ATOM 1885 C CA . PHE D 1 13 ? -4.393 21.652 4.549 1.00 10.82 13 PHE D CA 1
ATOM 1886 C C . PHE D 1 13 ? -4.948 23.066 4.704 1.00 11.32 13 PHE D C 1
ATOM 1887 O O . PHE D 1 13 ? -4.382 24.056 4.234 1.00 13.37 13 PHE D O 1
ATOM 1895 N N . GLU D 1 14 ? -6.089 23.148 5.385 1.00 11.37 14 GLU D N 1
ATOM 1896 C CA . GLU D 1 14 ? -6.717 24.415 5.729 1.00 12.49 14 GLU D CA 1
ATOM 1897 C C . GLU D 1 14 ? -7.407 24.242 7.073 1.00 11.55 14 GLU D C 1
ATOM 1898 O O . GLU D 1 14 ? -7.790 23.129 7.445 1.00 11.38 14 GLU D O 1
ATOM 1904 N N . ILE D 1 15 ? -7.547 25.349 7.808 1.00 13.75 15 ILE D N 1
ATOM 1905 C CA . ILE D 1 15 ? -8.169 25.291 9.127 1.00 12.60 15 ILE D CA 1
ATOM 1906 C C . ILE D 1 15 ? -9.573 24.725 9.011 1.00 12.20 15 ILE D C 1
ATOM 1907 O O . ILE D 1 15 ? -10.348 25.107 8.123 1.00 13.40 15 ILE D O 1
ATOM 1912 N N . GLY D 1 16 ? -9.913 23.814 9.921 1.00 11.35 16 GLY D N 1
ATOM 1913 C CA . GLY D 1 16 ? -11.230 23.220 9.949 1.00 11.55 16 GLY D CA 1
ATOM 1914 C C . GLY D 1 16 ? -11.384 21.971 9.115 1.00 10.65 16 GLY D C 1
ATOM 1915 O O . GLY D 1 16 ? -12.385 21.262 9.272 1.00 13.32 16 GLY D O 1
ATOM 1916 N N . ALA D 1 17 ? -10.422 21.666 8.246 1.00 10.59 17 ALA D N 1
ATOM 1917 C CA . ALA D 1 17 ? -10.500 20.455 7.443 1.00 10.23 17 ALA D CA 1
ATOM 1918 C C . ALA D 1 17 ? -10.481 19.230 8.343 1.00 8.45 17 ALA D C 1
ATOM 1919 O O . ALA D 1 17 ? -9.753 19.182 9.338 1.00 9.62 17 ALA D O 1
ATOM 1921 N N . ARG D 1 18 ? -11.288 18.234 7.991 1.00 8.24 18 ARG D N 1
ATOM 1922 C CA . ARG D 1 18 ? -11.377 17.011 8.773 1.00 8.40 18 ARG D CA 1
ATOM 1923 C C . ARG D 1 18 ? -10.505 15.913 8.181 1.00 8.20 18 ARG D C 1
ATOM 1924 O O . ARG D 1 18 ? -10.180 15.895 6.989 1.00 8.66 18 ARG D O 1
ATOM 1932 N N . LEU D 1 19 ? -10.133 14.984 9.047 1.00 7.17 19 LEU D N 1
ATOM 1933 C CA . LEU D 1 19 ? -9.239 13.879 8.729 1.00 7.32 19 LEU D CA 1
ATOM 1934 C C . LEU D 1 19 ? -9.337 12.910 9.899 1.00 6.86 19 LEU D C 1
ATOM 1935 O O . LEU D 1 19 ? -10.136 13.107 10.821 1.00 7.78 19 LEU D O 1
ATOM 1940 N N . GLU D 1 20 ? -8.528 11.856 9.864 1.00 7.66 20 GLU D N 1
ATOM 1941 C CA . GLU D 1 20 ? -8.349 10.972 11.006 1.00 7.36 20 GLU D CA 1
ATOM 1942 C C . GLU D 1 20 ? -6.884 11.004 11.409 1.00 6.84 20 GLU D C 1
ATOM 1943 O O . GLU D 1 20 ? -5.999 11.115 10.556 1.00 7.85 20 GLU D O 1
ATOM 1949 N N . ALA D 1 21 ? -6.628 10.952 12.711 1.00 7.38 21 ALA D N 1
ATOM 1950 C CA . ALA D 1 21 ? -5.270 11.081 13.206 1.00 7.55 21 ALA D CA 1
ATOM 1951 C C . ALA D 1 21 ? -5.041 10.116 14.355 1.00 7.02 21 ALA D C 1
ATOM 1952 O O . ALA D 1 21 ? -5.950 9.826 15.137 1.00 6.42 21 ALA D O 1
ATOM 1954 N N . LEU D 1 22 ? -3.801 9.648 14.454 1.00 6.77 22 LEU D N 1
ATOM 1955 C CA . LEU D 1 22 ? -3.366 8.792 15.546 1.00 7.31 22 LEU D CA 1
ATOM 1956 C C . LEU D 1 22 ? -2.919 9.667 16.703 1.00 6.94 22 LEU D C 1
ATOM 1957 O O . LEU D 1 22 ? -1.995 10.481 16.548 1.00 8.38 22 LEU D O 1
ATOM 1962 N N . ASP D 1 23 ? -3.530 9.473 17.865 1.00 7.26 23 ASP D N 1
ATOM 1963 C CA . ASP D 1 23 ? -3.088 10.206 19.040 1.00 7.14 23 ASP D CA 1
ATOM 1964 C C . ASP D 1 23 ? -1.814 9.577 19.597 1.00 7.16 23 ASP D C 1
ATOM 1965 O O . ASP D 1 23 ? -1.317 8.558 19.104 1.00 7.57 23 ASP D O 1
ATOM 1970 N N . TYR D 1 24 ? -1.275 10.189 20.653 1.00 7.71 24 TYR D N 1
ATOM 1971 C CA . TYR D 1 24 ? -0.056 9.673 21.264 1.00 8.81 24 TYR D CA 1
ATOM 1972 C C . TYR D 1 24 ? -0.253 8.289 21.867 1.00 9.13 24 TYR D C 1
ATOM 1973 O O . TYR D 1 24 ? 0.733 7.588 22.103 1.00 10.33 24 TYR D O 1
ATOM 1982 N N . LEU D 1 25 ? -1.495 7.887 22.121 1.00 8.22 25 LEU D N 1
ATOM 1983 C CA . LEU D 1 25 ? -1.809 6.556 22.615 1.00 9.00 25 LEU D CA 1
ATOM 1984 C C . LEU D 1 25 ? -2.083 5.559 21.490 1.00 8.85 25 LEU D C 1
ATOM 1985 O O . LEU D 1 25 ? -2.505 4.431 21.764 1.00 10.13 25 LEU D O 1
ATOM 1990 N N . GLN D 1 26 ? -1.845 5.956 20.240 1.00 7.63 26 GLN D N 1
ATOM 1991 C CA . GLN D 1 26 ? -1.794 5.044 19.093 1.00 7.90 26 GLN D CA 1
ATOM 1992 C C . GLN D 1 26 ? -3.168 4.517 18.674 1.00 7.53 26 GLN D C 1
ATOM 1993 O O . GLN D 1 26 ? -3.292 3.378 18.221 1.00 8.12 26 GLN D O 1
ATOM 1999 N N . LYS D 1 27 ? -4.191 5.361 18.775 1.00 7.15 27 LYS D N 1
ATOM 2000 C CA . LYS D 1 27 ? -5.524 5.042 18.281 1.00 6.69 27 LYS D CA 1
ATOM 2001 C C . LYS D 1 27 ? -5.971 6.142 17.326 1.00 6.16 27 LYS D C 1
ATOM 2002 O O . LYS D 1 27 ? -5.639 7.315 17.518 1.00 6.88 27 LYS D O 1
ATOM 2008 N N . TRP D 1 28 ? -6.745 5.758 16.309 1.00 6.70 28 TRP D N 1
ATOM 2009 C CA . TRP D 1 28 ? -7.242 6.699 15.310 1.00 6.25 28 TRP D CA 1
ATOM 2010 C C . TRP D 1 28 ? -8.517 7.385 15.779 1.00 6.07 28 TRP D C 1
ATOM 2011 O O . TRP D 1 28 ? -9.431 6.740 16.306 1.00 7.37 28 TRP D O 1
ATOM 2022 N N . TYR D 1 29 ? -8.608 8.688 15.514 1.00 6.53 29 TYR D N 1
ATOM 2023 C CA . TYR D 1 29 ? -9.807 9.452 15.824 1.00 6.35 29 TYR D CA 1
ATOM 2024 C C . TYR D 1 29 ? -10.126 10.442 14.718 1.00 6.13 29 TYR D C 1
ATOM 2025 O O . TYR D 1 29 ? -9.213 11.100 14.200 1.00 6.33 29 TYR D O 1
ATOM 2034 N N . PRO D 1 30 ? -11.407 10.628 14.398 1.00 6.48 30 PRO D N 1
ATOM 2035 C CA . PRO D 1 30 ? -11.793 11.781 13.577 1.00 6.69 30 PRO D CA 1
ATOM 2036 C C . PRO D 1 30 ? -11.317 13.072 14.225 1.00 6.07 30 PRO D C 1
ATOM 2037 O O . PRO D 1 30 ? -11.442 13.268 15.438 1.00 7.19 30 PRO D O 1
ATOM 2041 N N . SER D 1 31 ? -10.763 13.954 13.395 1.00 7.64 31 SER D N 1
ATOM 2042 C CA . SER D 1 31 ? -10.025 15.111 13.869 1.00 7.25 31 SER D CA 1
ATOM 2043 C C . SER D 1 31 ? -10.216 16.263 12.897 1.00 7.84 31 SER D C 1
ATOM 2044 O O . SER D 1 31 ? -10.723 16.090 11.785 1.00 7.98 31 SER D O 1
ATOM 2047 N N . ARG D 1 32 ? -9.811 17.451 13.336 1.00 7.64 32 ARG D N 1
ATOM 2048 C CA . ARG D 1 32 ? -9.806 18.618 12.468 1.00 8.12 32 ARG D CA 1
ATOM 2049 C C . ARG D 1 32 ? -8.496 19.368 12.638 1.00 9.35 32 ARG D C 1
ATOM 2050 O O . ARG D 1 32 ? -7.825 19.283 13.674 1.00 8.75 32 ARG D O 1
ATOM 2058 N N . ILE D 1 33 ? -8.139 20.113 11.599 1.00 8.35 33 ILE D N 1
ATOM 2059 C CA . ILE D 1 33 ? -6.962 20.970 11.650 1.00 8.85 33 ILE D CA 1
ATOM 2060 C C . ILE D 1 33 ? -7.330 22.232 12.415 1.00 8.56 33 ILE D C 1
ATOM 2061 O O . ILE D 1 33 ? -8.194 23.003 11.982 1.00 10.39 33 ILE D O 1
ATOM 2066 N N . GLU D 1 34 ? -6.681 22.438 13.558 1.00 10.07 34 GLU D N 1
ATOM 2067 C CA . GLU D 1 34 ? -6.953 23.580 14.421 1.00 11.48 34 GLU D CA 1
ATOM 2068 C C . GLU D 1 34 ? -6.106 24.791 14.039 1.00 12.59 34 GLU D C 1
ATOM 2069 O O . GLU D 1 34 ? -6.597 25.925 14.080 1.00 15.57 34 GLU D O 1
ATOM 2075 N N . LYS D 1 35 ? -4.854 24.561 13.634 1.00 13.38 35 LYS D N 1
ATOM 2076 C CA . LYS D 1 35 ? -3.890 25.597 13.285 1.00 15.35 35 LYS D CA 1
ATOM 2077 C C . LYS D 1 35 ? -2.867 24.990 12.334 1.00 13.69 35 LYS D C 1
ATOM 2078 O O . LYS D 1 35 ? -2.641 23.779 12.343 1.00 12.84 35 LYS D O 1
ATOM 2084 N N . ILE D 1 36 ? -2.245 25.837 11.517 1.00 14.97 36 ILE D N 1
ATOM 2085 C CA . ILE D 1 36 ? -1.167 25.413 10.630 1.00 14.59 36 ILE D CA 1
ATOM 2086 C C . ILE D 1 36 ? 0.068 26.264 10.902 1.00 16.09 36 ILE D C 1
ATOM 2087 O O . ILE D 1 36 ? -0.020 27.497 10.951 1.00 18.48 36 ILE D O 1
ATOM 2092 N N . ASP D 1 37 ? 1.210 25.599 11.090 1.00 17.77 37 ASP D N 1
ATOM 2093 C CA . ASP D 1 37 ? 2.520 26.239 11.195 1.00 18.79 37 ASP D CA 1
ATOM 2094 C C . ASP D 1 37 ? 3.158 26.119 9.816 1.00 18.69 37 ASP D C 1
ATOM 2095 O O . ASP D 1 37 ? 3.732 25.080 9.474 1.00 17.98 37 ASP D O 1
ATOM 2100 N N . TYR D 1 38 ? 3.057 27.188 9.026 1.00 19.83 38 TYR D N 1
ATOM 2101 C CA . TYR D 1 38 ? 3.507 27.140 7.640 1.00 20.47 38 TYR D CA 1
ATOM 2102 C C . TYR D 1 38 ? 5.025 27.102 7.509 1.00 24.11 38 TYR D C 1
ATOM 2103 O O . TYR D 1 38 ? 5.530 26.758 6.437 1.00 25.89 38 TYR D O 1
ATOM 2112 N N . GLU D 1 39 ? 5.760 27.439 8.566 1.00 24.67 39 GLU D N 1
ATOM 2113 C CA . GLU D 1 39 ? 7.215 27.439 8.492 1.00 26.08 39 GLU D CA 1
ATOM 2114 C C . GLU D 1 39 ? 7.825 26.090 8.853 1.00 25.01 39 GLU D C 1
ATOM 2115 O O . GLU D 1 39 ? 8.908 25.757 8.358 1.00 26.76 39 GLU D O 1
ATOM 2121 N N . GLU D 1 40 ? 7.163 25.303 9.699 1.00 21.02 40 GLU D N 1
ATOM 2122 C CA . GLU D 1 40 ? 7.631 23.957 10.000 1.00 22.53 40 GLU D CA 1
ATOM 2123 C C . GLU D 1 40 ? 6.875 22.879 9.236 1.00 21.01 40 GLU D C 1
ATOM 2124 O O . GLU D 1 40 ? 7.263 21.707 9.308 1.00 22.05 40 GLU D O 1
ATOM 2130 N N . GLY D 1 41 ? 5.831 23.243 8.497 1.00 18.77 41 GLY D N 1
ATOM 2131 C CA . GLY D 1 41 ? 5.042 22.250 7.786 1.00 17.87 41 GLY D CA 1
ATOM 2132 C C . GLY D 1 41 ? 4.326 21.301 8.719 1.00 16.24 41 GLY D C 1
ATOM 2133 O O . GLY D 1 41 ? 4.246 20.097 8.444 1.00 15.57 41 GLY D O 1
ATOM 2134 N N . LYS D 1 42 ? 3.814 21.815 9.831 1.00 16.98 42 LYS D N 1
ATOM 2135 C CA . LYS D 1 42 ? 3.116 21.001 10.809 1.00 16.87 42 LYS D CA 1
ATOM 2136 C C . LYS D 1 42 ? 1.753 21.612 11.076 1.00 14.92 42 LYS D C 1
ATOM 2137 O O . LYS D 1 42 ? 1.531 22.808 10.867 1.00 16.95 42 LYS D O 1
ATOM 2139 N N . MET D 1 43 ? 0.834 20.787 11.542 1.00 13.10 43 MET D N 1
ATOM 2140 C CA . MET D 1 43 ? -0.473 21.299 11.902 1.00 13.42 43 MET D CA 1
ATOM 2141 C C . MET D 1 43 ? -0.862 20.827 13.288 1.00 10.82 43 MET D C 1
ATOM 2142 O O . MET D 1 43 ? -0.505 19.728 13.730 1.00 10.11 43 MET D O 1
ATOM 2147 N N . LEU D 1 44 ? -1.598 21.693 13.967 1.00 9.70 44 LEU D N 1
ATOM 2148 C CA . LEU D 1 44 ? -2.164 21.357 15.261 1.00 10.30 44 LEU D CA 1
ATOM 2149 C C . LEU D 1 44 ? -3.472 20.619 15.025 1.00 8.29 44 LEU D C 1
ATOM 2150 O O . LEU D 1 44 ? -4.427 21.187 14.479 1.00 9.74 44 LEU D O 1
ATOM 2155 N N . VAL D 1 45 ? -3.515 19.363 15.435 1.00 7.70 45 VAL D N 1
ATOM 2156 C CA . VAL D 1 45 ? -4.643 18.493 15.177 1.00 8.24 45 VAL D CA 1
ATOM 2157 C C . VAL D 1 45 ? -5.483 18.416 16.440 1.00 7.13 45 VAL D C 1
ATOM 2158 O O . VAL D 1 45 ? -4.962 18.135 17.527 1.00 7.79 45 VAL D O 1
ATOM 2162 N N . HIS D 1 46 ? -6.772 18.700 16.302 1.00 7.53 46 HIS D N 1
ATOM 2163 C CA . HIS D 1 46 ? -7.728 18.544 17.385 1.00 7.87 46 HIS D CA 1
ATOM 2164 C C . HIS D 1 46 ? -8.499 17.247 17.193 1.00 6.64 46 HIS D C 1
ATOM 2165 O O . HIS D 1 46 ? -9.085 17.023 16.130 1.00 7.56 46 HIS D O 1
ATOM 2172 N N . PHE D 1 47 ? -8.514 16.404 18.218 1.00 6.84 47 PHE D N 1
ATOM 2173 C CA . PHE D 1 47 ? -9.252 15.146 18.164 1.00 7.09 47 PHE D CA 1
ATOM 2174 C C . PHE D 1 47 ? -10.692 15.415 18.586 1.00 7.08 47 PHE D C 1
ATOM 2175 O O . PHE D 1 47 ? -10.944 15.832 19.723 1.00 7.30 47 PHE D O 1
ATOM 2183 N N . GLU D 1 48 ? -11.630 15.231 17.656 1.00 6.44 48 GLU D N 1
ATOM 2184 C CA . GLU D 1 48 ? -13.026 15.555 17.927 1.00 7.01 48 GLU D CA 1
ATOM 2185 C C . GLU D 1 48 ? -13.532 14.803 19.151 1.00 7.46 48 GLU D C 1
ATOM 2186 O O . GLU D 1 48 ? -13.173 13.645 19.381 1.00 7.46 48 GLU D O 1
ATOM 2192 N N . ARG D 1 49 ? -14.360 15.492 19.938 1.00 7.34 49 ARG D N 1
ATOM 2193 C CA . ARG D 1 49 ? -15.002 15.004 21.163 1.00 7.67 49 ARG D CA 1
ATOM 2194 C C . ARG D 1 49 ? -14.140 15.177 22.404 1.00 7.39 49 ARG D C 1
ATOM 2195 O O . ARG D 1 49 ? -14.663 15.109 23.518 1.00 8.01 49 ARG D O 1
ATOM 2203 N N . TRP D 1 50 ? -12.840 15.397 22.231 1.00 7.12 50 TRP D N 1
ATOM 2204 C CA . TRP D 1 50 ? -11.895 15.410 23.340 1.00 6.85 50 TRP D CA 1
ATOM 2205 C C . TRP D 1 50 ? -11.465 16.832 23.696 1.00 7.34 50 TRP D C 1
ATOM 2206 O O . TRP D 1 50 ? -11.630 17.778 22.921 1.00 7.96 50 TRP D O 1
ATOM 2217 N N . SER D 1 51 ? -10.909 16.970 24.898 1.00 7.23 51 SER D N 1
ATOM 2218 C CA . SER D 1 51 ? -10.359 18.242 25.343 1.00 6.56 51 SER D CA 1
ATOM 2219 C C . SER D 1 51 ? -9.276 18.748 24.394 1.00 6.87 51 SER D C 1
ATOM 2220 O O . SER D 1 51 ? -8.497 17.979 23.826 1.00 6.67 51 SER D O 1
ATOM 2223 N N . HIS D 1 52 ? -9.196 20.074 24.269 1.00 7.78 52 HIS D N 1
ATOM 2224 C CA . HIS D 1 52 ? -8.086 20.695 23.554 1.00 7.04 52 HIS D CA 1
ATOM 2225 C C . HIS D 1 52 ? -6.749 20.504 24.251 1.00 7.74 52 HIS D C 1
ATOM 2226 O O . HIS D 1 52 ? -5.715 20.747 23.622 1.00 8.01 52 HIS D O 1
ATOM 2233 N N . ARG D 1 53 ? -6.732 20.052 25.507 1.00 7.63 53 ARG D N 1
ATOM 2234 C CA . ARG D 1 53 ? -5.464 19.673 26.121 1.00 7.38 53 ARG D CA 1
ATOM 2235 C C . ARG D 1 53 ? -4.799 18.524 25.383 1.00 8.16 53 ARG D C 1
ATOM 2236 O O . ARG D 1 53 ? -3.612 18.260 25.607 1.00 8.75 53 ARG D O 1
ATOM 2244 N N . TYR D 1 54 ? -5.527 17.829 24.517 1.00 7.10 54 TYR D N 1
ATOM 2245 C CA . TYR D 1 54 ? -4.969 16.726 23.756 1.00 8.23 54 TYR D CA 1
ATOM 2246 C C . TYR D 1 54 ? -4.614 17.098 22.320 1.00 8.01 54 TYR D C 1
ATOM 2247 O O . TYR D 1 54 ? -4.223 16.217 21.551 1.00 8.08 54 TYR D O 1
ATOM 2256 N N . ASP D 1 55 ? -4.720 18.371 21.940 1.00 7.41 55 ASP D N 1
ATOM 2257 C CA . ASP D 1 55 ? -4.343 18.749 20.583 1.00 8.68 55 ASP D CA 1
ATOM 2258 C C . ASP D 1 55 ? -2.851 18.513 20.382 1.00 8.53 55 ASP D C 1
ATOM 2259 O O . ASP D 1 55 ? -2.040 18.810 21.260 1.00 9.33 55 ASP D O 1
ATOM 2264 N N . GLU D 1 56 ? -2.488 17.966 19.221 1.00 8.07 56 GLU D N 1
ATOM 2265 C CA . GLU D 1 56 ? -1.112 17.560 18.953 1.00 8.95 56 GLU D CA 1
ATOM 2266 C C . GLU D 1 56 ? -0.608 18.156 17.649 1.00 8.53 56 GLU D C 1
ATOM 2267 O O . GLU D 1 56 ? -1.326 18.180 16.645 1.00 9.02 56 GLU D O 1
ATOM 2273 N N . TRP D 1 57 ? 0.640 18.609 17.666 1.00 9.13 57 TRP D N 1
ATOM 2274 C CA . TRP D 1 57 ? 1.298 19.062 16.447 1.00 10.35 57 TRP D CA 1
ATOM 2275 C C . TRP D 1 57 ? 1.842 17.859 15.681 1.00 10.77 57 TRP D C 1
ATOM 2276 O O . TRP D 1 57 ? 2.596 17.053 16.237 1.00 12.31 57 TRP D O 1
ATOM 2287 N N . ILE D 1 58 ? 1.482 17.749 14.405 1.00 9.94 58 ILE D N 1
ATOM 2288 C CA . ILE D 1 58 ? 1.853 16.606 13.577 1.00 10.22 58 ILE D CA 1
ATOM 2289 C C . ILE D 1 58 ? 2.345 17.116 12.228 1.00 11.27 58 ILE D C 1
ATOM 2290 O O . ILE D 1 58 ? 1.737 18.012 11.632 1.00 11.61 58 ILE D O 1
ATOM 2295 N N . TYR D 1 59 ? 3.454 16.553 11.751 1.00 11.69 59 TYR D N 1
ATOM 2296 C CA . TYR D 1 59 ? 4.007 16.946 10.461 1.00 11.91 59 TYR D CA 1
ATOM 2297 C C . TYR D 1 59 ? 3.069 16.563 9.324 1.00 12.03 59 TYR D C 1
ATOM 2298 O O . TYR D 1 59 ? 2.374 15.548 9.379 1.00 12.51 59 TYR D O 1
ATOM 2307 N N . TRP D 1 60 ? 3.100 17.369 8.258 1.00 12.38 60 TRP D N 1
ATOM 2308 C CA . TRP D 1 60 ? 2.144 17.186 7.167 1.00 11.79 60 TRP D CA 1
ATOM 2309 C C . TRP D 1 60 ? 2.237 15.800 6.542 1.00 11.63 60 TRP D C 1
ATOM 2310 O O . TRP D 1 60 ? 1.219 15.258 6.106 1.00 11.73 60 TRP D O 1
ATOM 2321 N N . ASP D 1 61 ? 3.437 15.223 6.475 1.00 10.97 61 ASP D N 1
ATOM 2322 C CA . ASP D 1 61 ? 3.653 13.950 5.797 1.00 12.36 61 ASP D CA 1
ATOM 2323 C C . ASP D 1 61 ? 3.653 12.756 6.747 1.00 11.06 61 ASP D C 1
ATOM 2324 O O . ASP D 1 61 ? 4.001 11.646 6.333 1.00 12.61 61 ASP D O 1
ATOM 2329 N N . SER D 1 62 ? 3.241 12.954 7.995 1.00 10.65 62 SER D N 1
ATOM 2330 C CA . SER D 1 62 ? 3.297 11.892 8.991 1.00 10.66 62 SER D CA 1
ATOM 2331 C C . SER D 1 62 ? 2.329 10.762 8.655 1.00 10.71 62 SER D C 1
ATOM 2332 O O . SER D 1 62 ? 1.224 10.993 8.158 1.00 10.55 62 SER D O 1
ATOM 2335 N N . ASN D 1 63 ? 2.738 9.524 8.954 1.00 11.21 63 ASN D N 1
ATOM 2336 C CA . ASN D 1 63 ? 1.804 8.407 8.870 1.00 10.85 63 ASN D CA 1
ATOM 2337 C C . ASN D 1 63 ? 0.763 8.432 9.974 1.00 9.10 63 ASN D C 1
ATOM 2338 O O . ASN D 1 63 ? -0.117 7.571 9.998 1.00 10.31 63 ASN D O 1
ATOM 2343 N N . ARG D 1 64 ? 0.827 9.411 10.873 1.00 9.09 64 ARG D N 1
ATOM 2344 C CA . ARG D 1 64 ? -0.212 9.590 11.872 1.00 7.62 64 ARG D CA 1
ATOM 2345 C C . ARG D 1 64 ? -1.446 10.287 11.327 1.00 7.56 64 ARG D C 1
ATOM 2346 O O . ARG D 1 64 ? -2.406 10.462 12.081 1.00 7.67 64 ARG D O 1
ATOM 2354 N N . LEU D 1 65 ? -1.442 10.711 10.067 1.00 7.68 65 LEU D N 1
ATOM 2355 C CA . LEU D 1 65 ? -2.592 11.342 9.440 1.00 7.62 65 LEU D CA 1
ATOM 2356 C C . LEU D 1 65 ? -3.115 10.453 8.323 1.00 7.18 65 LEU D C 1
ATOM 2357 O O . LEU D 1 65 ? -2.332 9.865 7.573 1.00 8.23 65 LEU D O 1
ATOM 2362 N N . ARG D 1 66 ? -4.435 10.365 8.204 1.00 7.03 66 ARG D N 1
ATOM 2363 C CA . ARG D 1 66 ? -5.029 9.694 7.058 1.00 7.19 66 ARG D CA 1
ATOM 2364 C C . ARG D 1 66 ? -6.349 10.382 6.749 1.00 6.73 66 ARG D C 1
ATOM 2365 O O . ARG D 1 66 ? -6.990 10.929 7.659 1.00 6.65 66 ARG D O 1
ATOM 2373 N N . PRO D 1 67 ? -6.766 10.404 5.489 1.00 6.41 67 PRO D N 1
ATOM 2374 C CA . PRO D 1 67 ? -8.032 11.057 5.155 1.00 7.75 67 PRO D CA 1
ATOM 2375 C C . PRO D 1 67 ? -9.211 10.218 5.610 1.00 7.53 67 PRO D C 1
ATOM 2376 O O . PRO D 1 67 ? -9.119 9.002 5.803 1.00 8.32 67 PRO D O 1
ATOM 2380 N N . LEU D 1 68 ? -10.339 10.895 5.793 1.00 7.80 68 LEU D N 1
ATOM 2381 C CA . LEU D 1 68 ? -11.603 10.188 5.927 1.00 8.61 68 LEU D CA 1
ATOM 2382 C C . LEU D 1 68 ? -11.844 9.340 4.688 1.00 10.82 68 LEU D C 1
ATOM 2383 O O . LEU D 1 68 ? -11.532 9.754 3.571 1.00 10.55 68 LEU D O 1
ATOM 2388 N N . GLU D 1 69 ? -12.411 8.149 4.887 1.00 11.03 69 GLU D N 1
ATOM 2389 C CA . GLU D 1 69 ? -12.826 7.330 3.756 1.00 13.44 69 GLU D CA 1
ATOM 2390 C C . GLU D 1 69 ? -14.040 7.947 3.080 1.00 13.72 69 GLU D C 1
ATOM 2391 O O . GLU D 1 69 ? -14.998 8.356 3.752 1.00 12.94 69 GLU D O 1
ATOM 2397 N N . ARG D 1 70 ? -13.992 8.005 1.751 1.00 18.24 70 ARG D N 1
ATOM 2398 C CA . ARG D 1 70 ? -15.063 8.541 0.910 1.00 26.07 70 ARG D CA 1
ATOM 2399 C C . ARG D 1 70 ? -15.213 10.053 1.046 1.00 32.72 70 ARG D C 1
ATOM 2400 O O . ARG D 1 70 ? -14.417 10.815 0.494 1.00 37.72 70 ARG D O 1
#

Secondary structure (DSSP, 8-state):
------TT---STT-EEEEE-TTS-EEEEEEEEEETTTTEEEEEETTB-GGG-EEEETT-TTEEPPP-/--PPPPBTTB--STT-EEEEE-TTS-EEEEEEEEEETTTTEEEEEETTB-GGG-EEEETT-TTEEPPP-/---PPP--TT---STT-EEEEE-TTS-EEEEEEEEEETTTTEEEEEETTS-GGG-EEEETT-TTEEPPP-/--S-SEETTEE-STT-EEEEE-TTS-EEEEEEEEEETTTTEEEEEETTS-GGG-EEEETT-TTEEPPP-

Nearest PDB structures (foldseek):
  6l10-assembly1_A  TM=9.939E-01  e=3.310E-13  Homo sapiens
  6l1c-assembly1_A  TM=9.707E-01  e=2.391E-12  Homo sapiens
  6l1i-assembly1_B  TM=9.470E-01  e=3.637E-12  Homo sapiens
  3sd4-assembly1_A  TM=9.826E-01  e=5.924E-10  Homo sapiens
  2eqm-assembly1_A  TM=8.190E-01  e=9.325E-09  Homo sapiens

Sequence (276 aa):
SHMPPNRPGITFEIGARLEALDYLQKWYPSRIEKIDYEEGKMMLVHFERWSHRYDEWIYWDSNRLRPLERHMPPNRPGITFEIGARLEALDYLQKWYPSRIEKIDYEEGKMLVHFERWSHRYDEWIYWDDSNRLRPLERGSHMPPNRPGITFEIGARLEALDYLQKWYPSRIEKIDYEEGKMMLVHFERWSHRYDEEWIYWDSNRLRPLERSHMPPNRPGITFEIGARLEALDYLQKWYPSRIEKIDYEEGKMLVHFERWSHRYDEWIYWDSNRLRPLER

Solvent-accessible surface area: 16736 Å² total; per-residue (Å²): 122,156,166,24,103,153,54,120,66,14,71,22,109,112,38,21,32,0,31,0,40,19,46,97,151,131,86,54,58,0,36,0,56,110,24,47,103,99,47,35,48,1,26,0,5,5,19,115,48,17,83,35,40,16,18,102,3,120,8,117,22,131,74,4,97,50,34,162,141,102,141,23,54,159,50,119,67,17,80,24,106,109,38,22,36,3,30,0,40,18,46,124,154,123,80,26,52,0,40,3,42,116,26,34,90,101,98,14,34,5,21,2,6,5,17,79,48,17,92,31,47,18,10,108,4,118,14,108,23,132,73,11,96,47,38,153,148,85,84,94,175,23,46,69,22,14,59,15,66,34,110,115,38,18,116,0,26,0,24,18,130,124,62,115,41,34,57,0,85,1,32,116,22,32,79,107,103,8,37,0,22,0,8,6,42,243,124,57,110,226,94,33,34,107,3,118,25,104,23,82,77,3,40,10,64,115,152,127,100,31,42,104,73,10,10,61,4,72,16,97,106,39,17,112,0,27,0,20,20,128,125,64,115,36,42,54,0,80,0,59,110,15,43,127,127,113,0,8,0,26,0,8,5,43,240,128,57,95,227,96,30,32,125,5,133,44,70,24,99,72,4,41,8,62,116,152

GO terms:
  GO:0005634 nucleus (C, EXP)
  GO:0042177 negative regulation of protein catabolic process (P, IMP)
  GO:0032435 negative regulation of proteasomal ubiquitin-dependent protein catabolic process (P, IMP)
  GO:0140034 methylation-dependent protein binding (F, IPI)
  GO:0005654 nucleoplasm (C, TAS)
  GO:0005515 protein binding (F, IPI)

Radius of gyration: 21.7 Å; Cα contacts (8 Å, |Δi|>4): 617; chains: 4; bounding box: 26×61×53 Å

B-factor: mean 13.49, std 6.72, range [5.65, 45.39]

Organism: Homo sapiens (NCBI:txid9606)

Foldseek 3Di:
DDDADDDPQFDPDFFTWWWFQFPVGDIAIWTFHAADVVVQWTFIGGPPDDSVRTDIGHSPDPRTGHDDD/DDADDDPQDDPDFFDWWWFQFPVGDIAIWTFHAADPVVQWTFIGGPPDDSVRTDIDHRPDPRTGHDDD/DFADADDDPQDDPDFFTWWWFQFPVGDIAIWTFHDADRVQQWTFIGGPPDDSVRTDIDHRVDPRIGGDDD/DQEDQADVQFGPDFFTWWWFQFPVGDIAIWTFHAADVVNQWTFIGGPPDDSVRTDIGHRPDPRIGH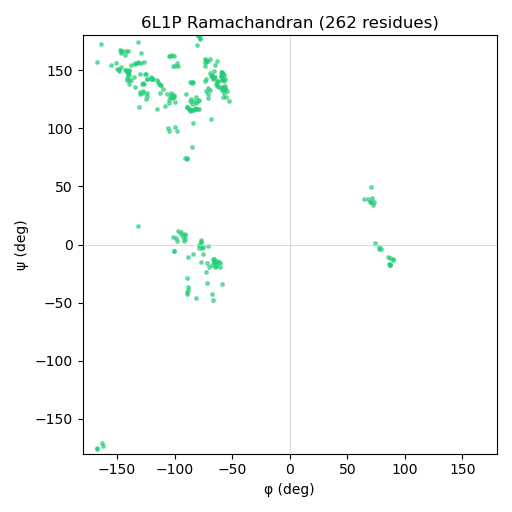DDD